Protein AF-A0A8T4MZ93-F1 (afdb_monomer_lite)

pLDDT: mean 72.64, std 23.35, range [24.84, 98.62]

Foldseek 3Di:
DDFDCLPVDDGDPDDDDDPDDQVQVVCCVVVVWHKDKDWDADPVGDIDIDIGTDPPDPQQVVLVLLVVCVVVVDDLVVSCVVPVDDSVSSVCSVVVDDDDDDDPDDDDPVVQPDWDDDPPADDRWTWGQDPVRATAIADHDDDAEDALPDDCPDLLLVLLQVVLCVLVPNDQAREAADQQAKEFYAHPVLVVVLRVLCVVFPHHDDFWDTQQDMDTSNVLQCLLQVLLPADSVRHYDYDNVNYDPDDDRYDGIDGVVCCVRSVRHGPQDPSNRSLRNNQSSLLVSCVVVVVADPDPVCSPPRCPSSVVSNVSCVVVVNDDDD

Structure (mmCIF, N/CA/C/O backbone):
data_AF-A0A8T4MZ93-F1
#
_entry.id   AF-A0A8T4MZ93-F1
#
loop_
_atom_site.group_PDB
_atom_site.id
_atom_site.type_symbol
_atom_site.label_atom_id
_atom_site.label_alt_id
_atom_site.label_comp_id
_atom_site.label_asym_id
_atom_site.label_entity_id
_atom_site.label_seq_id
_atom_site.pdbx_PDB_ins_code
_atom_site.Cartn_x
_atom_site.Cartn_y
_atom_site.Cartn_z
_atom_site.occupancy
_atom_site.B_iso_or_equiv
_atom_site.auth_seq_id
_atom_site.auth_comp_id
_atom_site.auth_asym_id
_atom_site.auth_atom_id
_atom_site.pdbx_PDB_model_num
ATOM 1 N N . MET A 1 1 ? 36.196 13.738 -2.878 1.00 24.84 1 MET A N 1
ATOM 2 C CA . MET A 1 1 ? 35.003 13.965 -2.027 1.00 24.84 1 MET A CA 1
ATOM 3 C C . MET A 1 1 ? 34.179 15.076 -2.660 1.00 24.84 1 MET A C 1
ATOM 5 O O . MET A 1 1 ? 34.638 16.209 -2.666 1.00 24.84 1 MET A O 1
ATOM 9 N N . GLY A 1 2 ? 33.033 14.756 -3.262 1.00 27.19 2 GLY A N 1
ATOM 10 C CA . GLY A 1 2 ? 32.168 15.748 -3.910 1.00 27.19 2 GLY A CA 1
ATOM 11 C C . GLY A 1 2 ? 31.111 16.277 -2.944 1.00 27.19 2 GLY A C 1
ATOM 12 O O . GLY A 1 2 ? 30.392 15.493 -2.327 1.00 27.19 2 GLY A O 1
ATOM 13 N N . TYR A 1 3 ? 31.027 17.596 -2.796 1.00 32.56 3 TYR A N 1
ATOM 14 C CA . TYR A 1 3 ? 29.905 18.261 -2.138 1.00 32.56 3 TYR A CA 1
ATOM 15 C C . TYR A 1 3 ? 28.829 18.542 -3.179 1.00 32.56 3 TYR A C 1
ATOM 17 O O . TYR A 1 3 ? 29.138 18.962 -4.293 1.00 32.56 3 TYR A O 1
ATOM 25 N N . ASN A 1 4 ? 27.566 18.349 -2.808 1.00 33.34 4 ASN A N 1
ATOM 26 C CA . ASN A 1 4 ? 26.476 18.851 -3.621 1.00 33.34 4 ASN A CA 1
ATOM 27 C C . ASN A 1 4 ? 26.379 20.377 -3.430 1.00 33.34 4 ASN A C 1
ATOM 29 O O . ASN A 1 4 ? 26.225 20.839 -2.302 1.00 33.34 4 ASN A O 1
ATOM 33 N N . LEU A 1 5 ? 26.490 21.148 -4.514 1.00 37.69 5 LEU A N 1
ATOM 34 C CA . LEU A 1 5 ? 26.285 22.605 -4.532 1.00 37.69 5 LEU A CA 1
ATOM 35 C C . LEU A 1 5 ? 24.959 22.991 -5.209 1.00 37.69 5 LEU A C 1
ATOM 37 O O . LEU A 1 5 ? 24.764 24.149 -5.569 1.00 37.69 5 LEU A O 1
ATOM 41 N N . THR A 1 6 ? 24.013 22.059 -5.363 1.00 37.09 6 THR A N 1
ATOM 42 C CA . THR A 1 6 ? 22.716 22.346 -6.003 1.00 37.09 6 THR A CA 1
ATOM 43 C C . THR A 1 6 ? 21.728 23.121 -5.124 1.00 37.09 6 THR A C 1
ATOM 45 O O . THR A 1 6 ? 20.603 23.352 -5.555 1.00 37.09 6 THR A O 1
ATOM 48 N N . ASP A 1 7 ? 22.108 23.548 -3.915 1.00 36.56 7 ASP A N 1
ATOM 49 C CA . ASP A 1 7 ? 21.329 24.513 -3.118 1.00 36.56 7 ASP A CA 1
ATOM 50 C C . ASP A 1 7 ? 22.080 25.820 -2.803 1.00 36.56 7 ASP A C 1
ATOM 52 O O . ASP A 1 7 ? 21.533 26.719 -2.161 1.00 36.56 7 ASP A O 1
ATOM 56 N N . GLY A 1 8 ? 23.321 25.947 -3.278 1.00 40.47 8 GLY A N 1
ATOM 57 C CA . GLY A 1 8 ? 24.141 27.143 -3.144 1.00 40.47 8 GLY A CA 1
ATOM 58 C C . GLY A 1 8 ? 24.495 27.590 -1.721 1.00 40.47 8 GLY A C 1
ATOM 59 O O . GLY A 1 8 ? 25.226 28.568 -1.627 1.00 40.47 8 GLY A O 1
ATOM 60 N N . LEU A 1 9 ? 24.042 26.958 -0.622 1.00 39.69 9 LEU A N 1
ATOM 61 C CA . LEU A 1 9 ? 24.346 27.457 0.737 1.00 39.69 9 LEU A CA 1
ATOM 62 C C . LEU A 1 9 ? 24.349 26.444 1.897 1.00 39.69 9 LEU A C 1
ATOM 64 O O . LEU A 1 9 ? 24.542 26.875 3.040 1.00 39.69 9 LEU A O 1
ATOM 68 N N . LYS A 1 10 ? 24.191 25.130 1.690 1.00 35.66 10 LYS A N 1
ATOM 69 C CA . LYS A 1 10 ? 24.449 24.164 2.775 1.00 35.66 10 LYS A CA 1
ATOM 70 C C . LYS A 1 10 ? 25.264 22.962 2.313 1.00 35.66 10 LYS A C 1
ATOM 72 O O . LYS A 1 10 ? 24.812 22.124 1.545 1.00 35.66 10 LYS A O 1
ATOM 77 N N . SER A 1 11 ? 26.453 22.822 2.895 1.00 35.47 11 SER A N 1
ATOM 78 C CA . SER A 1 11 ? 27.272 21.617 2.798 1.00 35.47 11 SER A CA 1
ATOM 79 C C . SER A 1 11 ? 26.696 20.510 3.684 1.00 35.47 11 SER A C 1
ATOM 81 O O . SER A 1 11 ? 27.038 20.379 4.856 1.00 35.47 11 SER A O 1
ATOM 83 N N . ASN A 1 12 ? 25.827 19.678 3.117 1.00 32.88 12 ASN A N 1
ATOM 84 C CA . ASN A 1 12 ? 25.517 18.372 3.693 1.00 32.88 12 ASN A CA 1
ATOM 85 C C . ASN A 1 12 ? 26.212 17.279 2.879 1.00 32.88 12 ASN A C 1
ATOM 87 O O . ASN A 1 12 ? 26.195 17.303 1.647 1.00 32.88 12 ASN A O 1
ATOM 91 N N . LEU A 1 13 ? 26.806 16.303 3.571 1.00 31.03 13 LEU A N 1
ATOM 92 C CA . LEU A 1 13 ? 27.323 15.096 2.933 1.00 31.03 13 LEU A CA 1
ATOM 93 C C . LEU A 1 13 ? 26.137 14.323 2.341 1.00 31.03 13 LEU A C 1
ATOM 95 O O . LEU A 1 13 ? 25.328 13.754 3.070 1.00 31.03 13 LEU A O 1
ATOM 99 N N . CYS A 1 14 ? 26.024 14.318 1.017 1.00 35.66 14 CYS A N 1
ATOM 100 C CA . CYS A 1 14 ? 24.990 13.583 0.303 1.00 35.66 14 CYS A CA 1
ATOM 101 C C . CYS A 1 14 ? 25.616 12.299 -0.252 1.00 35.66 14 CYS A C 1
ATOM 103 O O . CYS A 1 14 ? 25.975 12.222 -1.422 1.00 35.66 14 CYS A O 1
ATOM 105 N N . THR A 1 15 ? 25.836 11.306 0.611 1.00 27.34 15 THR A N 1
ATOM 106 C CA . THR A 1 15 ? 26.240 9.964 0.175 1.00 27.34 15 THR A CA 1
ATOM 107 C C . THR A 1 15 ? 24.990 9.121 -0.008 1.00 27.34 15 THR A C 1
ATOM 109 O O . THR A 1 15 ? 24.337 8.722 0.953 1.00 27.34 15 THR A O 1
ATOM 112 N N . TYR A 1 16 ? 24.661 8.855 -1.265 1.00 35.16 16 TYR A N 1
ATOM 113 C CA . TYR A 1 16 ? 23.643 7.895 -1.646 1.00 35.16 16 TYR A CA 1
ATOM 114 C C . TYR A 1 16 ? 24.262 6.925 -2.654 1.00 35.16 16 TYR A C 1
ATOM 116 O O . TYR A 1 16 ? 24.441 7.261 -3.821 1.00 35.16 16 TYR A O 1
ATOM 124 N N . GLU A 1 17 ? 24.617 5.724 -2.199 1.00 26.88 17 GLU A N 1
ATOM 125 C CA . GLU A 1 17 ? 25.043 4.635 -3.080 1.00 26.88 17 GLU A CA 1
ATOM 126 C C . GLU A 1 17 ? 23.805 4.011 -3.737 1.00 26.88 17 GLU A C 1
ATOM 128 O O . GLU A 1 17 ? 23.020 3.316 -3.089 1.00 26.88 17 GLU A O 1
ATOM 133 N N . PHE A 1 18 ? 23.620 4.257 -5.035 1.00 35.00 18 PHE A N 1
ATOM 134 C CA . PHE A 1 18 ? 22.552 3.639 -5.817 1.00 35.00 18 PHE A CA 1
ATOM 135 C C . PHE A 1 18 ? 23.086 3.083 -7.140 1.00 35.00 18 PHE A C 1
ATOM 137 O O . PHE A 1 18 ? 23.614 3.808 -7.979 1.00 35.00 18 PHE A O 1
ATOM 144 N N . LYS A 1 19 ? 22.898 1.773 -7.346 1.00 29.02 19 LYS A N 1
ATOM 145 C CA . LYS A 1 19 ? 23.192 1.066 -8.601 1.00 29.02 19 LYS A CA 1
ATOM 146 C C . LYS A 1 19 ? 21.964 1.089 -9.536 1.00 29.02 19 LYS A C 1
ATOM 148 O O . LYS A 1 19 ? 21.039 0.302 -9.357 1.00 29.02 19 LYS A O 1
ATOM 153 N N . ASN A 1 20 ? 22.035 1.964 -10.548 1.00 28.78 20 ASN A N 1
ATOM 154 C CA . ASN A 1 20 ? 21.380 1.953 -11.879 1.00 28.78 20 ASN A CA 1
ATOM 155 C C . ASN A 1 20 ? 20.001 2.646 -12.140 1.00 28.78 20 ASN A C 1
ATOM 157 O O . ASN A 1 20 ? 18.921 2.099 -11.935 1.00 28.78 20 ASN A O 1
ATOM 161 N N . PHE A 1 21 ? 20.088 3.854 -12.728 1.00 34.50 21 PHE A N 1
ATOM 162 C CA . PHE A 1 21 ? 19.544 4.375 -14.013 1.00 34.50 21 PHE A CA 1
ATOM 163 C C . PHE A 1 21 ? 18.051 4.353 -14.452 1.00 34.50 21 PHE A C 1
ATOM 165 O O . PHE A 1 21 ? 17.753 4.987 -15.461 1.00 34.50 21 PHE A O 1
ATOM 172 N N . LYS A 1 22 ? 17.066 3.764 -13.751 1.00 37.56 22 LYS A N 1
ATOM 173 C CA . LYS A 1 22 ? 15.631 3.849 -14.184 1.00 37.56 22 LYS A CA 1
ATOM 174 C C . LYS A 1 22 ? 14.780 4.951 -13.537 1.00 37.56 22 LYS A C 1
ATOM 176 O O . LYS A 1 22 ? 13.636 5.170 -13.925 1.00 37.56 22 LYS A O 1
ATOM 181 N N . MET A 1 23 ? 15.336 5.667 -12.567 1.00 40.53 23 MET A N 1
ATOM 182 C CA . MET A 1 23 ? 14.643 6.742 -11.847 1.00 40.53 23 MET A CA 1
ATOM 183 C C . MET A 1 23 ? 14.430 7.993 -12.724 1.00 40.53 23 MET A C 1
ATOM 185 O O . MET A 1 23 ? 13.464 8.721 -12.549 1.00 40.53 23 MET A O 1
ATOM 189 N N . LEU A 1 24 ? 15.309 8.203 -13.701 1.00 42.38 24 LEU A N 1
ATOM 190 C CA . LEU A 1 24 ? 15.451 9.410 -14.521 1.00 42.38 24 LEU A CA 1
ATOM 191 C C . LEU A 1 24 ? 14.175 9.770 -15.289 1.00 42.38 24 LEU A C 1
ATOM 193 O O . LEU A 1 24 ? 13.600 10.838 -15.101 1.00 42.38 24 LEU A O 1
ATOM 197 N N . PHE A 1 25 ? 13.676 8.829 -16.089 1.00 41.44 25 PHE A N 1
ATOM 198 C CA . PHE A 1 25 ? 12.437 8.992 -16.849 1.00 41.44 25 PHE A CA 1
ATOM 199 C C . PHE A 1 25 ? 11.228 9.268 -15.943 1.00 41.44 25 PHE A C 1
ATOM 201 O O . PHE A 1 25 ? 10.431 10.164 -16.203 1.00 41.44 25 PHE A O 1
ATOM 208 N N . LEU A 1 26 ? 11.147 8.530 -14.836 1.00 40.91 26 LEU A N 1
ATOM 209 C CA . LEU A 1 26 ? 10.134 8.670 -13.795 1.00 40.91 26 LEU A CA 1
ATOM 210 C C . LEU A 1 26 ? 10.135 10.065 -13.174 1.00 40.91 26 LEU A C 1
ATOM 212 O O . LEU A 1 26 ? 9.074 10.647 -12.966 1.00 40.91 26 LEU A O 1
ATOM 216 N N . ILE A 1 27 ? 11.318 10.606 -12.883 1.00 47.19 27 ILE A N 1
ATOM 217 C CA . ILE A 1 27 ? 11.441 11.931 -12.293 1.00 47.19 27 ILE A CA 1
ATOM 218 C C . ILE A 1 27 ? 11.025 12.993 -13.306 1.00 47.19 27 ILE A C 1
ATOM 220 O O . ILE A 1 27 ? 10.168 13.801 -12.979 1.00 47.19 27 ILE A O 1
ATOM 224 N N . LYS A 1 28 ? 11.504 12.938 -14.553 1.00 43.56 28 LYS A N 1
ATOM 225 C CA . LYS A 1 28 ? 11.053 13.879 -15.589 1.00 43.56 28 LYS A CA 1
ATOM 226 C C . LYS A 1 28 ? 9.542 13.825 -15.815 1.00 43.56 28 LYS A C 1
ATOM 228 O O . LYS A 1 28 ? 8.933 14.872 -15.932 1.00 43.56 28 LYS A O 1
ATOM 233 N N . GLN A 1 29 ? 8.907 12.656 -15.802 1.00 46.81 29 GLN A N 1
ATOM 234 C CA . GLN A 1 29 ? 7.447 12.564 -15.959 1.00 46.81 29 GLN A CA 1
ATOM 235 C C . GLN A 1 29 ? 6.661 13.037 -14.722 1.00 46.81 29 GLN A C 1
ATOM 237 O O . GLN A 1 29 ? 5.577 13.596 -14.856 1.00 46.81 29 GLN A O 1
ATOM 242 N N . THR A 1 30 ? 7.186 12.827 -13.509 1.00 42.44 30 THR A N 1
ATOM 243 C CA . THR A 1 30 ? 6.476 13.185 -12.263 1.00 42.44 30 THR A CA 1
ATOM 244 C C . THR A 1 30 ? 6.732 14.611 -11.789 1.00 42.44 30 THR A C 1
ATOM 246 O O . THR A 1 30 ? 5.853 15.206 -11.171 1.00 42.44 30 THR A O 1
ATOM 249 N N . THR A 1 31 ? 7.908 15.173 -12.064 1.00 47.62 31 THR A N 1
ATOM 250 C CA . THR A 1 31 ? 8.279 16.538 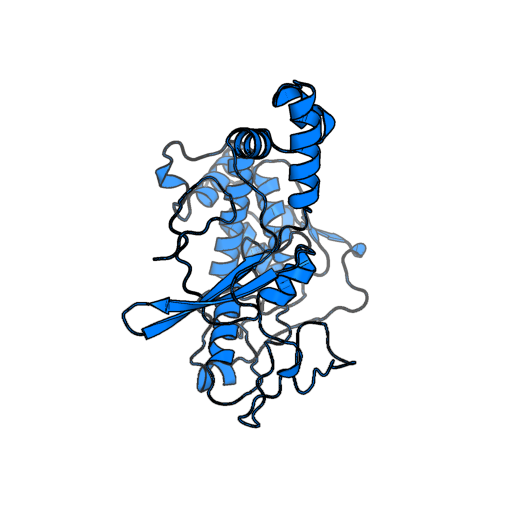-11.663 1.00 47.62 31 THR A CA 1
ATOM 251 C C . THR A 1 31 ? 8.266 17.518 -12.833 1.00 47.62 31 THR A C 1
ATOM 253 O O . THR A 1 31 ? 8.312 18.726 -12.607 1.00 47.62 31 THR A O 1
ATOM 256 N N . ASN A 1 32 ? 8.204 17.017 -14.071 1.00 49.28 32 ASN A N 1
ATOM 257 C CA . ASN A 1 32 ? 8.398 17.779 -15.306 1.00 49.28 32 ASN A CA 1
ATOM 258 C C . ASN A 1 32 ? 9.759 18.496 -15.391 1.00 49.28 32 ASN A C 1
ATOM 260 O O . ASN A 1 32 ? 9.919 19.393 -16.211 1.00 49.28 32 ASN A O 1
ATOM 264 N N . GLN A 1 33 ? 10.729 18.133 -14.539 1.00 47.53 33 GLN A N 1
ATOM 265 C CA . GLN A 1 33 ? 12.068 18.729 -14.495 1.00 47.53 33 GLN A CA 1
ATOM 266 C C . GLN A 1 33 ? 13.025 17.955 -15.404 1.00 47.53 33 GLN A C 1
ATOM 268 O O . GLN A 1 33 ? 13.067 16.723 -15.378 1.00 47.53 33 GLN A O 1
ATOM 273 N N . GLU A 1 34 ? 13.825 18.674 -16.190 1.00 50.12 34 GLU A N 1
ATOM 274 C CA . GLU A 1 34 ? 14.967 18.072 -16.881 1.00 50.12 34 GLU A CA 1
ATOM 275 C C . GLU A 1 34 ? 16.036 17.662 -15.850 1.00 50.12 34 GLU A C 1
ATOM 277 O O . GLU A 1 34 ? 16.031 18.117 -14.708 1.00 50.12 34 GLU A O 1
ATOM 282 N N . PHE A 1 35 ? 16.956 16.774 -16.208 1.00 52.56 35 PHE A N 1
ATOM 283 C CA . PHE A 1 35 ? 18.038 16.334 -15.320 1.00 52.56 35 PHE A CA 1
ATOM 284 C C . PHE A 1 35 ? 19.290 16.018 -16.138 1.00 52.56 35 PHE A C 1
ATOM 286 O O . PHE A 1 35 ? 19.198 15.709 -17.324 1.00 52.56 35 PHE A O 1
ATOM 293 N N . ASN A 1 36 ? 20.446 16.024 -15.481 1.00 46.47 36 ASN A N 1
ATOM 294 C CA . ASN A 1 36 ? 21.716 15.566 -16.036 1.00 46.47 36 ASN A CA 1
ATOM 295 C C . ASN A 1 36 ? 22.309 14.437 -15.189 1.00 46.47 36 ASN A C 1
ATOM 297 O O . ASN A 1 36 ? 22.046 14.340 -13.989 1.00 46.47 36 ASN A O 1
ATOM 301 N N . ILE A 1 37 ? 23.127 13.593 -15.816 1.00 46.12 37 ILE A N 1
ATOM 302 C CA . ILE A 1 37 ? 23.829 12.483 -15.163 1.00 46.12 37 ILE A CA 1
ATOM 303 C C . ILE A 1 37 ? 25.321 12.663 -15.403 1.00 46.12 37 ILE A C 1
ATOM 305 O O . ILE A 1 37 ? 25.727 12.842 -16.549 1.00 46.12 37 ILE A O 1
ATOM 309 N N . THR A 1 38 ? 26.127 12.584 -14.351 1.00 42.41 38 THR A N 1
ATOM 310 C CA . THR A 1 38 ? 27.592 12.644 -14.435 1.00 42.41 38 THR A CA 1
ATOM 311 C C . THR A 1 38 ? 28.207 11.345 -13.922 1.00 42.41 38 THR A C 1
ATOM 313 O O . THR A 1 38 ? 27.568 10.610 -13.171 1.00 42.41 38 THR A O 1
ATOM 316 N N . PHE A 1 39 ? 29.431 11.036 -14.349 1.00 41.69 39 PHE A N 1
ATOM 317 C CA . PHE A 1 39 ? 30.229 9.918 -13.847 1.00 41.69 39 PHE A CA 1
ATOM 318 C C . PHE A 1 39 ? 31.545 10.465 -13.305 1.00 41.69 39 PHE A C 1
ATOM 320 O O . PHE A 1 39 ? 32.244 11.181 -14.018 1.00 41.69 39 PHE A O 1
ATOM 327 N N . ASP A 1 40 ? 31.869 10.106 -12.072 1.00 40.72 40 ASP A N 1
ATOM 328 C CA . ASP A 1 40 ? 33.083 10.496 -11.363 1.00 40.72 40 ASP A CA 1
ATOM 329 C C . ASP A 1 40 ? 33.833 9.249 -10.896 1.00 40.72 40 ASP A C 1
ATOM 331 O O . ASP A 1 40 ? 33.256 8.169 -10.784 1.00 40.72 40 ASP A O 1
ATOM 335 N N . SER A 1 41 ? 35.121 9.385 -10.586 1.00 41.06 41 SER A N 1
ATOM 336 C CA . SER A 1 41 ? 35.913 8.311 -9.982 1.00 41.06 41 SER A CA 1
ATOM 337 C C . SER A 1 41 ? 36.735 8.815 -8.805 1.00 41.06 41 SER A C 1
ATOM 339 O O . SER A 1 41 ? 37.168 9.967 -8.799 1.00 41.06 41 SER A O 1
ATOM 341 N N . ASP A 1 42 ? 36.959 7.973 -7.800 1.00 42.81 42 ASP A N 1
ATOM 342 C CA . ASP A 1 42 ? 37.832 8.321 -6.677 1.00 42.81 42 ASP A CA 1
ATOM 343 C C . ASP A 1 42 ? 39.313 7.984 -6.937 1.00 42.81 42 ASP A C 1
ATOM 345 O O . ASP A 1 42 ? 39.683 7.387 -7.949 1.00 42.81 42 ASP A O 1
ATOM 349 N N . GLU A 1 43 ? 40.177 8.364 -5.991 1.00 38.56 43 GLU A N 1
ATOM 350 C CA . GLU A 1 43 ? 41.632 8.131 -6.025 1.00 38.56 43 GLU A CA 1
ATOM 351 C C . GLU A 1 43 ? 42.015 6.638 -6.048 1.00 38.56 43 GLU A C 1
ATOM 353 O O . GLU A 1 43 ? 43.174 6.288 -6.265 1.00 38.56 43 GLU A O 1
ATOM 358 N N . LYS A 1 44 ? 41.043 5.748 -5.819 1.00 38.06 44 LYS A N 1
ATOM 359 C CA . LYS A 1 44 ? 41.182 4.291 -5.848 1.00 38.06 44 LYS A CA 1
ATOM 360 C C . LYS A 1 44 ? 40.540 3.676 -7.099 1.00 38.06 44 LYS A C 1
ATOM 362 O O . LYS A 1 44 ? 40.399 2.457 -7.158 1.00 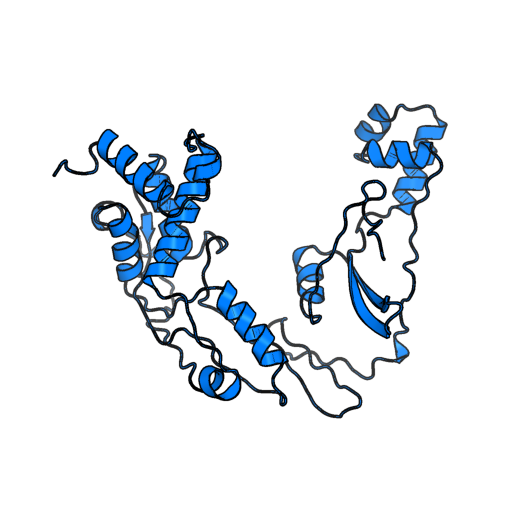38.06 44 LYS A O 1
ATOM 367 N N . TYR A 1 45 ? 40.209 4.501 -8.099 1.00 38.91 45 TYR A N 1
ATOM 368 C CA . TYR A 1 45 ? 39.610 4.134 -9.388 1.00 38.91 45 TYR A CA 1
ATOM 369 C C . TYR A 1 45 ? 38.202 3.526 -9.303 1.00 38.91 45 TYR A C 1
ATOM 371 O O . TYR A 1 45 ? 37.751 2.868 -10.243 1.00 38.91 45 TYR A O 1
ATOM 379 N N . TYR A 1 46 ? 37.466 3.768 -8.215 1.00 33.38 46 TYR A N 1
ATOM 380 C CA . TYR A 1 46 ? 36.054 3.399 -8.155 1.00 33.38 46 TYR A CA 1
ATOM 381 C C . TYR A 1 46 ? 35.201 4.464 -8.831 1.00 33.38 46 TYR A C 1
ATOM 383 O O . TYR A 1 46 ? 35.206 5.620 -8.417 1.00 33.38 46 TYR A O 1
ATOM 391 N N . GLY A 1 47 ? 34.463 4.061 -9.865 1.00 36.62 47 GLY A N 1
ATOM 392 C CA . GLY A 1 47 ? 33.542 4.921 -10.600 1.00 36.62 47 GLY A CA 1
ATOM 393 C C . GLY A 1 47 ? 32.146 4.984 -9.977 1.00 36.62 47 GLY A C 1
ATOM 394 O O . GLY A 1 47 ? 31.591 3.953 -9.595 1.00 36.62 47 GLY A O 1
ATOM 395 N N . TYR A 1 48 ? 31.548 6.170 -9.920 1.00 38.91 48 TYR A N 1
ATOM 396 C CA . TYR A 1 48 ? 30.184 6.398 -9.453 1.00 38.91 48 TYR A CA 1
ATOM 397 C C . TYR A 1 48 ? 29.440 7.372 -10.368 1.00 38.91 48 TYR A C 1
ATOM 399 O O . TYR A 1 48 ? 30.017 8.302 -10.918 1.00 38.91 48 TYR A O 1
ATOM 407 N N . TYR A 1 49 ? 28.134 7.151 -10.525 1.00 44.22 49 TYR A N 1
ATOM 408 C CA . TYR A 1 49 ? 27.249 8.030 -11.290 1.00 44.22 49 TYR A CA 1
ATOM 409 C C . TYR A 1 49 ? 26.455 8.937 -10.347 1.00 44.22 49 TYR A C 1
ATOM 411 O O . TYR A 1 49 ? 25.909 8.458 -9.352 1.00 44.22 49 TYR A O 1
ATOM 419 N N . SER A 1 50 ? 26.339 10.224 -10.675 1.00 42.66 50 SER A N 1
ATOM 420 C CA . SER A 1 50 ? 25.506 11.193 -9.954 1.00 42.66 50 SER A CA 1
ATOM 421 C C . SER A 1 50 ? 24.399 11.739 -10.862 1.00 42.66 50 SER A C 1
ATOM 423 O O . SER A 1 50 ? 24.587 11.859 -12.069 1.00 42.66 50 SER A O 1
ATOM 425 N N . MET A 1 51 ? 23.227 12.042 -10.300 1.00 49.56 51 MET A N 1
ATOM 426 C CA . MET A 1 51 ? 22.069 12.580 -11.023 1.00 49.56 51 MET A CA 1
ATOM 427 C C . MET A 1 51 ? 21.669 13.920 -10.414 1.00 49.56 51 MET A C 1
ATOM 429 O O . MET A 1 51 ? 21.415 13.993 -9.213 1.00 49.56 51 MET A O 1
ATOM 433 N N . ASN A 1 52 ? 21.567 14.953 -11.246 1.00 47.97 52 ASN A N 1
ATOM 434 C CA . ASN A 1 52 ? 21.245 16.315 -10.832 1.00 47.97 52 ASN A CA 1
ATOM 435 C C . ASN A 1 52 ? 19.991 16.801 -11.563 1.00 47.97 52 ASN A C 1
ATOM 437 O O . ASN A 1 52 ? 19.966 16.804 -12.793 1.00 47.97 52 ASN A O 1
ATOM 441 N N . PHE A 1 53 ? 18.964 17.236 -10.831 1.00 50.38 53 PHE A N 1
ATOM 442 C CA . PHE A 1 53 ? 17.795 17.875 -11.442 1.00 50.38 53 PHE A CA 1
ATOM 443 C C . PHE A 1 53 ? 18.160 19.263 -11.946 1.00 50.38 53 PHE A C 1
ATOM 445 O O . PHE A 1 53 ? 18.695 20.088 -11.205 1.00 50.38 53 PHE A O 1
ATOM 452 N N . LEU A 1 54 ? 17.861 19.510 -13.215 1.00 49.91 54 LEU A N 1
ATOM 453 C CA . LEU A 1 54 ? 17.933 20.826 -13.809 1.00 49.91 54 LEU A CA 1
ATOM 454 C C . LEU A 1 54 ? 16.766 21.628 -13.252 1.00 49.91 54 LEU A C 1
ATOM 456 O O . LEU A 1 54 ? 15.594 21.275 -13.395 1.00 49.91 54 LEU A O 1
ATOM 460 N N . SER A 1 55 ? 17.104 22.712 -12.569 1.00 50.19 55 SER A N 1
ATOM 461 C CA . SER A 1 55 ? 16.115 23.660 -12.094 1.00 50.19 55 SER A CA 1
ATOM 462 C C . SER A 1 55 ? 15.307 24.173 -13.291 1.00 50.19 55 SER A C 1
ATOM 464 O O . SER A 1 55 ? 15.868 24.790 -14.188 1.00 50.19 55 SER A O 1
ATOM 466 N N . LEU A 1 56 ? 13.983 23.969 -13.290 1.00 50.09 56 LEU A N 1
ATOM 467 C CA . LEU A 1 56 ? 13.061 24.566 -14.282 1.00 50.09 56 LEU A CA 1
ATOM 468 C C . LEU A 1 56 ? 13.038 26.094 -14.234 1.00 50.09 56 LEU A C 1
ATOM 470 O O . LEU A 1 56 ? 12.442 26.763 -15.072 1.00 50.09 56 LEU A O 1
ATOM 474 N N . THR A 1 57 ? 13.631 26.640 -13.186 1.00 55.94 57 THR A N 1
ATOM 475 C CA . THR A 1 57 ? 13.821 28.060 -13.050 1.00 55.94 57 THR A CA 1
ATOM 476 C C . THR A 1 57 ? 15.003 28.492 -13.902 1.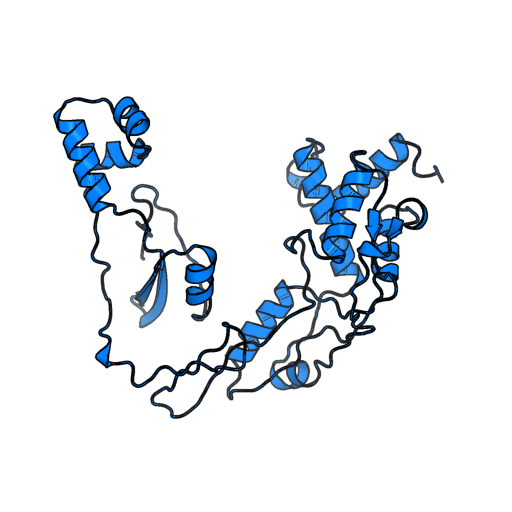00 55.94 57 THR A C 1
ATOM 478 O O . THR A 1 57 ? 16.127 28.068 -13.630 1.00 55.94 57 THR A O 1
ATOM 481 N N . ASP A 1 58 ? 14.752 29.400 -14.842 1.00 67.19 58 ASP A N 1
ATOM 482 C CA . ASP A 1 58 ? 15.792 30.159 -15.530 1.00 67.19 58 ASP A CA 1
ATOM 483 C C . ASP A 1 58 ? 16.530 31.051 -14.520 1.00 67.19 58 ASP A C 1
ATOM 485 O O . ASP A 1 58 ? 16.121 32.167 -14.192 1.00 67.19 58 ASP A O 1
ATOM 489 N N . ASN A 1 59 ? 17.578 30.484 -13.928 1.00 68.69 59 ASN A N 1
ATOM 490 C CA . ASN A 1 59 ? 18.332 31.136 -12.871 1.00 68.69 59 ASN A CA 1
ATOM 491 C C . ASN A 1 59 ? 19.173 32.301 -13.405 1.00 68.69 59 ASN A C 1
ATOM 493 O O . ASN A 1 59 ? 19.460 33.196 -12.616 1.00 68.69 59 ASN A O 1
ATOM 497 N N . LEU A 1 60 ? 19.502 32.325 -14.705 1.00 76.81 60 LEU A N 1
ATOM 498 C CA . LEU A 1 60 ? 20.131 33.488 -15.338 1.00 76.81 60 LEU A CA 1
ATOM 499 C C . LEU A 1 60 ? 19.136 34.635 -15.438 1.00 76.81 60 LEU A C 1
ATOM 501 O O . LEU A 1 60 ? 19.409 35.712 -14.929 1.00 76.81 60 LEU A O 1
ATOM 505 N N . ALA A 1 61 ? 17.933 34.385 -15.962 1.00 79.38 61 ALA A N 1
ATOM 506 C CA . ALA A 1 61 ? 16.900 35.418 -16.010 1.00 79.38 61 ALA A CA 1
ATOM 507 C C . ALA A 1 61 ? 16.507 35.907 -14.604 1.00 79.38 61 ALA A C 1
ATOM 509 O O . ALA A 1 61 ? 16.201 37.084 -14.408 1.00 79.38 61 ALA A O 1
ATOM 510 N N . LYS A 1 62 ? 16.531 35.022 -13.595 1.00 80.81 62 LYS A N 1
ATOM 511 C CA . LYS A 1 62 ? 16.347 35.425 -12.192 1.00 80.81 62 LYS A CA 1
ATOM 512 C C . LYS A 1 62 ? 17.500 36.264 -11.663 1.00 80.81 62 LYS A C 1
ATOM 514 O O . LYS A 1 62 ? 17.229 37.217 -10.941 1.00 80.81 62 LYS A O 1
ATOM 519 N N . GLU A 1 63 ? 18.745 35.910 -11.961 1.00 86.62 63 GLU A N 1
ATOM 520 C CA . GLU A 1 63 ? 19.907 36.721 -11.599 1.00 86.62 63 GLU A CA 1
ATOM 521 C C . GLU A 1 63 ? 19.823 38.104 -12.248 1.00 86.62 63 GLU A C 1
ATOM 523 O O . GLU A 1 63 ? 19.899 39.097 -11.529 1.00 86.62 63 GLU A O 1
ATOM 528 N N . ASP A 1 64 ? 19.565 38.181 -13.554 1.00 89.31 64 ASP A N 1
ATOM 529 C CA . ASP A 1 64 ? 19.401 39.440 -14.286 1.00 89.31 64 ASP A CA 1
ATOM 530 C C . ASP A 1 64 ? 18.307 40.301 -13.656 1.00 89.31 64 ASP A C 1
ATOM 532 O O . ASP A 1 64 ? 18.506 41.489 -13.395 1.00 89.31 64 ASP A O 1
ATOM 536 N N . LYS A 1 65 ? 17.165 39.687 -13.318 1.00 88.38 65 LYS A N 1
ATOM 537 C CA . LYS A 1 65 ? 16.054 40.404 -12.692 1.00 88.38 65 LYS A CA 1
ATOM 538 C C . LYS A 1 65 ? 16.377 40.880 -11.279 1.00 88.38 65 LYS A C 1
ATOM 540 O O . LYS A 1 65 ? 15.941 41.955 -10.874 1.00 88.38 65 LYS A O 1
ATOM 545 N N . VAL A 1 66 ? 17.127 40.090 -10.513 1.00 88.69 66 VAL A N 1
ATOM 546 C CA . VAL A 1 66 ? 17.600 40.482 -9.182 1.00 88.69 66 VAL A CA 1
ATOM 547 C C . VAL A 1 66 ? 18.613 41.620 -9.284 1.00 88.69 66 VAL A C 1
ATOM 549 O O . VAL A 1 66 ? 18.486 42.581 -8.533 1.00 88.69 66 VAL A O 1
ATOM 552 N N . ASN A 1 67 ? 19.559 41.557 -10.221 1.00 90.94 67 ASN A N 1
ATOM 553 C CA . ASN A 1 67 ? 20.541 42.613 -10.466 1.00 90.94 67 ASN A CA 1
ATOM 554 C C . ASN A 1 67 ? 19.870 43.925 -10.905 1.00 90.94 67 ASN A C 1
ATOM 556 O O . ASN A 1 67 ? 20.206 44.982 -10.375 1.00 90.94 67 ASN A O 1
ATOM 560 N N . GLU A 1 68 ? 18.870 43.863 -11.792 1.00 92.50 68 GLU A N 1
ATOM 561 C CA . GLU A 1 68 ? 18.058 45.021 -12.198 1.00 92.50 68 GLU A CA 1
ATOM 562 C C . GLU A 1 68 ? 17.385 45.680 -10.984 1.00 92.50 68 GLU A C 1
ATOM 564 O O . GLU A 1 68 ? 17.497 46.887 -10.782 1.00 92.50 68 GLU A O 1
ATOM 569 N N . LEU A 1 69 ? 16.726 44.891 -10.132 1.00 91.56 69 LEU A N 1
ATOM 570 C CA . LEU A 1 69 ? 15.987 45.421 -8.984 1.00 91.56 69 LEU A CA 1
ATOM 571 C C . LEU A 1 69 ? 16.906 45.888 -7.843 1.00 91.56 69 LEU A C 1
ATOM 573 O O . LEU A 1 69 ? 16.587 46.865 -7.169 1.00 91.56 69 LEU A O 1
ATOM 577 N N . LEU A 1 70 ? 18.058 45.241 -7.640 1.00 88.12 70 LEU A N 1
ATOM 578 C CA . LEU A 1 70 ? 19.080 45.714 -6.701 1.00 88.12 70 LEU A CA 1
ATOM 579 C C . LEU A 1 70 ? 19.710 47.035 -7.166 1.00 88.12 70 LEU A C 1
ATOM 581 O O . LEU A 1 70 ? 20.041 47.863 -6.325 1.00 88.12 70 LEU A O 1
ATOM 585 N N . SER A 1 71 ? 19.841 47.261 -8.480 1.00 88.00 71 SER A N 1
ATOM 586 C CA . SER A 1 71 ? 20.422 48.497 -9.034 1.00 88.00 71 SER A CA 1
ATOM 587 C C . SER A 1 71 ? 19.583 49.757 -8.785 1.00 88.00 71 SER A C 1
ATOM 589 O O . SER A 1 71 ? 20.101 50.866 -8.896 1.00 88.00 71 SER A O 1
ATOM 591 N N . ILE A 1 72 ? 18.308 49.590 -8.418 1.00 91.00 72 ILE A N 1
ATOM 592 C CA . ILE A 1 72 ? 17.395 50.671 -8.017 1.00 91.00 72 ILE A CA 1
ATOM 593 C C . ILE A 1 72 ? 17.149 50.698 -6.496 1.00 91.00 72 ILE A C 1
ATOM 595 O O . ILE A 1 72 ? 16.120 51.198 -6.046 1.00 91.00 72 ILE A O 1
ATOM 599 N N . ASP A 1 73 ? 18.085 50.145 -5.712 1.00 87.81 73 ASP A N 1
ATOM 600 C CA . ASP A 1 73 ? 18.125 50.145 -4.238 1.00 87.81 73 ASP A CA 1
ATOM 601 C C . ASP A 1 73 ? 16.916 49.500 -3.531 1.00 87.81 73 ASP A C 1
ATOM 603 O O . ASP A 1 73 ? 16.656 49.750 -2.349 1.00 87.81 73 ASP A O 1
ATOM 607 N N . LEU A 1 74 ? 16.180 48.611 -4.209 1.00 90.69 74 LEU A N 1
ATOM 608 C CA . LEU A 1 74 ? 15.121 47.840 -3.555 1.00 90.69 74 LEU A CA 1
ATOM 609 C C . LEU A 1 74 ? 15.709 46.900 -2.496 1.00 90.69 74 LEU A C 1
ATOM 611 O O . LEU A 1 74 ? 16.672 46.164 -2.730 1.00 90.69 74 LEU A O 1
ATOM 615 N N . SER A 1 75 ? 15.069 46.846 -1.327 1.00 89.25 75 SER A N 1
ATOM 616 C CA . SER A 1 75 ? 15.471 45.911 -0.281 1.00 89.25 75 SER A CA 1
ATOM 617 C C . SER A 1 75 ? 15.168 44.466 -0.689 1.00 89.25 75 SER A C 1
ATOM 619 O O . SER A 1 75 ? 14.201 44.173 -1.397 1.00 89.25 75 SER A O 1
ATOM 621 N N . GLN A 1 76 ? 15.924 43.505 -0.145 1.00 86.56 76 GLN A N 1
ATOM 622 C CA . GLN A 1 76 ? 15.693 42.070 -0.393 1.00 86.56 76 GLN A CA 1
ATOM 623 C C . GLN A 1 76 ? 14.237 41.644 -0.122 1.00 86.56 76 GLN A C 1
ATOM 625 O O . GLN A 1 76 ? 13.725 40.711 -0.744 1.00 86.56 76 GLN A O 1
ATOM 630 N N . ARG A 1 77 ? 13.564 42.305 0.833 1.00 85.75 77 ARG A N 1
ATOM 631 C CA . ARG A 1 77 ? 12.166 42.030 1.185 1.00 85.75 77 ARG A CA 1
ATOM 632 C C . ARG A 1 77 ? 11.204 42.495 0.093 1.00 85.75 77 ARG A C 1
ATOM 634 O O . ARG A 1 77 ? 10.260 41.766 -0.199 1.00 85.75 77 ARG A O 1
ATOM 641 N N . GLU A 1 78 ? 11.447 43.655 -0.506 1.00 88.25 78 GLU A N 1
ATOM 642 C CA . GLU A 1 78 ? 10.623 44.200 -1.590 1.00 88.25 78 GLU A CA 1
ATOM 643 C C . GLU A 1 78 ? 10.810 43.399 -2.878 1.00 88.25 78 GLU A C 1
ATOM 645 O O . GLU A 1 78 ? 9.821 42.992 -3.483 1.00 88.25 78 GLU A O 1
ATOM 650 N N . ILE A 1 79 ? 12.053 43.053 -3.227 1.00 87.69 79 ILE A N 1
ATOM 651 C CA . ILE A 1 79 ? 12.363 42.209 -4.392 1.00 87.69 79 ILE A CA 1
ATOM 652 C C . ILE A 1 79 ? 11.676 40.844 -4.267 1.00 87.69 79 ILE A C 1
ATOM 654 O O . ILE A 1 79 ? 11.009 40.394 -5.200 1.00 87.69 79 ILE A O 1
ATOM 658 N N . CYS A 1 80 ? 11.774 40.197 -3.100 1.00 85.50 80 CYS A N 1
ATOM 659 C CA . CYS A 1 80 ? 11.085 38.932 -2.832 1.00 85.50 80 CYS A CA 1
ATOM 660 C C . CYS A 1 80 ? 9.561 39.074 -2.930 1.00 85.50 80 CYS A C 1
ATOM 662 O O . CYS A 1 80 ? 8.901 38.175 -3.446 1.00 85.50 80 CYS A O 1
ATOM 664 N N . GLY A 1 81 ? 8.999 40.182 -2.437 1.00 83.81 81 GLY A N 1
ATOM 665 C CA . GLY A 1 81 ? 7.562 40.444 -2.500 1.00 83.81 81 GLY A CA 1
ATOM 666 C C . GLY A 1 81 ? 7.050 40.644 -3.928 1.00 83.81 81 GLY A C 1
ATOM 667 O O . GLY A 1 81 ? 5.976 40.152 -4.255 1.00 83.81 81 GLY A O 1
ATOM 668 N N . GLN A 1 82 ? 7.825 41.319 -4.781 1.00 85.38 82 GLN A N 1
ATOM 669 C CA . GLN A 1 82 ? 7.442 41.615 -6.166 1.00 85.38 82 GLN A CA 1
ATOM 670 C C . GLN A 1 82 ? 7.660 40.438 -7.124 1.00 85.38 82 GLN A C 1
ATOM 672 O O . GLN A 1 82 ? 6.871 40.232 -8.040 1.00 85.38 82 GLN A O 1
ATOM 677 N N . THR A 1 83 ? 8.735 39.671 -6.932 1.00 81.38 83 THR A N 1
ATOM 678 C CA . THR A 1 83 ? 9.165 38.638 -7.894 1.00 81.38 83 THR A CA 1
ATOM 679 C C . THR A 1 83 ? 8.901 37.210 -7.424 1.00 81.38 83 THR A C 1
ATOM 681 O O . THR A 1 83 ? 8.989 36.272 -8.213 1.00 81.38 83 THR A O 1
ATOM 684 N N . GLY A 1 84 ? 8.645 37.013 -6.126 1.00 76.69 84 GLY A N 1
ATOM 685 C CA . GLY A 1 84 ? 8.598 35.690 -5.503 1.00 76.69 84 GLY A CA 1
ATOM 686 C C . GLY A 1 84 ? 9.964 34.992 -5.395 1.00 76.69 84 GLY A C 1
ATOM 687 O O . GLY A 1 84 ? 10.028 33.847 -4.946 1.00 76.69 84 GLY A O 1
ATOM 688 N N . ILE A 1 85 ? 11.067 35.643 -5.789 1.00 81.19 85 ILE A N 1
ATOM 689 C CA . ILE A 1 85 ? 12.426 35.097 -5.668 1.00 81.19 85 ILE A CA 1
ATOM 690 C C . ILE A 1 85 ? 12.841 35.102 -4.193 1.00 81.19 85 ILE A C 1
ATOM 692 O O . ILE A 1 85 ? 12.635 36.077 -3.473 1.00 81.19 85 ILE A O 1
ATOM 696 N N . SER A 1 86 ? 13.430 34.003 -3.714 1.00 78.88 86 SER A N 1
ATOM 697 C CA . SER A 1 86 ? 13.760 33.870 -2.294 1.00 78.88 86 SER A CA 1
ATOM 698 C C . SER A 1 86 ? 14.812 34.897 -1.854 1.00 78.88 86 SER A C 1
ATOM 700 O O . SER A 1 86 ? 15.803 35.141 -2.544 1.00 78.88 86 SER A O 1
ATOM 702 N N . ARG A 1 87 ? 14.648 35.449 -0.644 1.00 78.00 87 ARG A N 1
ATOM 703 C CA . ARG A 1 87 ? 15.623 36.378 -0.032 1.00 78.00 87 ARG A CA 1
ATOM 704 C C . ARG A 1 87 ? 17.034 35.791 0.058 1.00 78.00 87 ARG A C 1
ATOM 706 O O . ARG A 1 87 ? 18.010 36.525 -0.011 1.00 78.00 87 ARG A O 1
ATOM 713 N N . THR A 1 88 ? 17.136 34.469 0.176 1.00 71.00 88 THR A N 1
ATOM 714 C CA . THR A 1 88 ? 18.407 33.740 0.186 1.00 71.00 88 THR A CA 1
ATOM 715 C C . THR A 1 88 ? 19.135 33.839 -1.155 1.00 71.00 88 THR A C 1
ATOM 717 O O . THR A 1 88 ? 20.326 34.132 -1.163 1.00 71.00 88 THR A O 1
ATOM 720 N N . PHE A 1 89 ? 18.426 33.643 -2.272 1.00 75.12 89 PHE A N 1
ATOM 721 C CA . PHE A 1 89 ? 18.991 33.785 -3.616 1.00 75.12 89 PHE A CA 1
ATOM 722 C C . PHE A 1 89 ? 19.402 35.239 -3.883 1.00 75.12 89 PHE A C 1
ATOM 724 O O . PHE A 1 89 ? 20.530 35.490 -4.290 1.00 75.12 89 PHE A O 1
ATOM 731 N N . ILE A 1 90 ? 18.534 36.199 -3.537 1.00 84.94 90 ILE A N 1
ATOM 732 C CA . ILE A 1 90 ? 18.798 37.641 -3.692 1.00 84.94 90 ILE A CA 1
ATOM 733 C C . ILE A 1 90 ? 20.070 38.056 -2.940 1.00 84.94 90 ILE A C 1
ATOM 735 O O . ILE A 1 90 ? 20.942 38.713 -3.500 1.00 84.94 90 ILE A O 1
ATOM 739 N N . ARG A 1 91 ? 20.208 37.624 -1.680 1.00 84.50 91 ARG A N 1
ATOM 740 C CA . ARG A 1 91 ? 21.385 37.913 -0.852 1.00 84.50 91 ARG A CA 1
ATOM 741 C C . ARG A 1 91 ? 22.679 37.348 -1.445 1.00 84.50 91 ARG A C 1
ATOM 743 O O . ARG A 1 91 ? 23.726 37.956 -1.276 1.00 84.50 91 ARG A O 1
ATOM 750 N N . ASN A 1 92 ? 22.627 36.199 -2.115 1.00 68.50 92 ASN A N 1
ATOM 751 C CA . ASN A 1 92 ? 23.816 35.594 -2.717 1.00 68.50 92 ASN A CA 1
ATOM 752 C C . ASN A 1 92 ? 24.294 36.348 -3.955 1.00 68.50 92 ASN A C 1
ATOM 754 O O . ASN A 1 92 ? 25.495 36.563 -4.082 1.00 68.50 92 ASN A O 1
ATOM 758 N N . ILE A 1 93 ? 23.370 36.787 -4.814 1.00 84.88 93 ILE A N 1
ATOM 759 C CA . ILE A 1 93 ? 23.702 37.657 -5.949 1.00 84.88 93 ILE A CA 1
ATOM 760 C C . ILE A 1 93 ? 24.274 38.988 -5.439 1.00 84.88 93 ILE A C 1
ATOM 762 O O . ILE A 1 93 ? 25.340 39.411 -5.873 1.00 84.88 93 ILE A O 1
ATOM 766 N N . GLN A 1 94 ? 23.652 39.582 -4.412 1.00 82.25 94 GLN A N 1
ATOM 767 C CA . GLN A 1 94 ? 24.158 40.797 -3.759 1.00 82.25 94 GLN A CA 1
ATOM 768 C C . GLN A 1 94 ? 25.579 40.629 -3.177 1.00 82.25 94 GLN A C 1
ATOM 770 O O . GLN A 1 94 ? 26.332 41.595 -3.103 1.00 82.25 94 GLN A O 1
ATOM 775 N N . ASN A 1 95 ? 25.956 39.406 -2.792 1.00 82.12 95 ASN A N 1
ATOM 776 C CA . ASN A 1 95 ? 27.286 39.061 -2.285 1.00 82.12 95 ASN A CA 1
ATOM 777 C C . ASN A 1 95 ? 28.276 38.625 -3.390 1.00 82.12 95 ASN A C 1
ATOM 779 O O . ASN A 1 95 ? 29.351 38.121 -3.064 1.00 82.12 95 ASN A O 1
ATOM 783 N N . GLY A 1 96 ? 27.936 38.794 -4.674 1.00 77.38 96 GLY A N 1
ATOM 784 C CA . GLY A 1 96 ? 28.814 38.494 -5.814 1.00 77.38 96 GLY A CA 1
ATOM 785 C C . GLY A 1 96 ? 28.750 37.054 -6.338 1.00 77.38 96 GLY A C 1
ATOM 786 O O . GLY A 1 96 ? 29.661 36.617 -7.036 1.00 77.38 96 GLY A O 1
ATOM 787 N N . GLY A 1 97 ? 27.717 36.287 -5.981 1.00 74.81 97 GLY A N 1
ATOM 788 C CA . GLY A 1 97 ? 27.448 34.983 -6.593 1.00 74.81 97 GLY A CA 1
ATOM 789 C C . GLY A 1 97 ? 26.775 35.114 -7.963 1.00 74.81 97 GLY A C 1
ATOM 790 O O . GLY A 1 97 ? 26.053 36.075 -8.198 1.00 74.81 97 GLY A O 1
ATOM 791 N N . HIS A 1 98 ? 26.959 34.112 -8.828 1.00 71.94 98 HIS A N 1
ATOM 792 C CA . HIS A 1 98 ? 26.376 34.057 -10.175 1.00 71.94 98 HIS A CA 1
ATOM 793 C C . HIS A 1 98 ? 25.631 32.737 -10.414 1.00 71.94 98 HIS A C 1
ATOM 795 O O . HIS A 1 98 ? 26.012 31.687 -9.884 1.00 71.94 98 HIS A O 1
ATOM 801 N N . ALA A 1 99 ? 24.586 32.769 -11.235 1.00 65.12 99 ALA A N 1
ATOM 802 C CA . ALA A 1 99 ? 23.872 31.607 -11.731 1.00 65.12 99 ALA A CA 1
ATOM 803 C C . ALA A 1 99 ? 24.670 30.933 -12.860 1.00 65.12 99 ALA A C 1
ATOM 805 O O . ALA A 1 99 ? 25.114 31.568 -13.812 1.00 65.12 99 ALA A O 1
ATOM 806 N N . GLN A 1 100 ? 24.850 29.612 -12.772 1.00 55.38 100 GLN A N 1
ATOM 807 C CA . GLN A 1 100 ? 25.520 28.819 -13.808 1.00 55.38 100 GLN A CA 1
ATOM 808 C C . GLN A 1 100 ? 24.525 27.955 -14.587 1.00 55.38 100 GLN A C 1
ATOM 810 O O . GLN A 1 100 ? 23.642 27.335 -13.996 1.00 55.38 100 GLN A O 1
ATOM 815 N N . ILE A 1 101 ? 24.715 27.881 -15.910 1.00 49.75 101 ILE A N 1
ATOM 816 C CA . ILE A 1 101 ? 23.892 27.085 -16.846 1.00 49.75 101 ILE A CA 1
ATOM 817 C C . ILE A 1 101 ? 24.623 25.906 -17.490 1.00 49.75 101 ILE A C 1
ATOM 819 O O . ILE A 1 101 ? 23.986 25.021 -18.058 1.00 49.75 101 ILE A O 1
ATOM 823 N N . LEU A 1 102 ? 25.954 25.875 -17.423 1.00 42.03 102 LEU A N 1
ATOM 824 C CA . LEU A 1 102 ? 26.747 24.789 -17.987 1.00 42.03 102 LEU A CA 1
ATOM 825 C C . LEU A 1 102 ? 27.104 23.792 -16.893 1.00 42.03 102 LEU A C 1
ATOM 827 O O . LEU A 1 102 ? 27.863 24.081 -15.971 1.00 42.03 102 LEU A O 1
ATOM 831 N N . HIS A 1 103 ? 26.544 22.596 -17.027 1.00 44.31 103 HIS A N 1
ATOM 832 C CA . HIS A 1 103 ? 26.866 21.459 -16.183 1.00 44.31 103 HIS A CA 1
ATOM 833 C C . HIS A 1 103 ? 28.102 20.766 -16.753 1.00 44.31 103 HIS A C 1
ATOM 835 O O . HIS A 1 103 ? 28.140 20.412 -17.931 1.00 44.31 103 HIS A O 1
ATOM 841 N N . HIS A 1 104 ? 29.126 20.591 -15.927 1.00 33.62 104 HIS A N 1
ATOM 842 C CA . HIS A 1 104 ? 30.351 19.916 -16.335 1.00 33.62 104 HIS A CA 1
ATOM 843 C C . HIS A 1 104 ? 30.061 18.463 -16.793 1.00 33.62 104 HIS A C 1
ATOM 845 O O . HIS A 1 104 ? 29.430 17.701 -16.064 1.00 33.62 104 HIS A O 1
ATOM 851 N N . LEU A 1 105 ? 30.548 18.105 -17.997 1.00 40.75 105 LEU A N 1
ATOM 852 C CA . LEU A 1 105 ? 30.617 16.754 -18.606 1.00 40.75 105 LEU A CA 1
ATOM 853 C C . LEU A 1 105 ? 29.339 16.142 -19.249 1.00 40.75 105 LEU A C 1
ATOM 855 O O . LEU A 1 105 ? 29.027 14.973 -19.029 1.00 40.75 105 LEU A O 1
ATOM 859 N N . ALA A 1 106 ? 28.637 16.880 -20.121 1.00 34.09 106 ALA A N 1
ATOM 860 C CA . ALA A 1 106 ? 27.644 16.316 -21.058 1.00 34.09 106 ALA A CA 1
ATOM 861 C C . ALA A 1 106 ? 28.300 15.529 -22.222 1.00 34.09 106 ALA A C 1
ATOM 863 O O . ALA A 1 106 ? 29.403 15.872 -22.649 1.00 34.09 106 ALA A O 1
ATOM 864 N N . LYS A 1 107 ? 27.616 14.509 -22.771 1.00 37.56 107 LYS A N 1
ATOM 865 C CA . LYS A 1 107 ? 28.047 13.771 -23.979 1.00 37.56 107 LYS A CA 1
ATOM 866 C C . LYS A 1 107 ? 27.126 13.996 -25.186 1.00 37.56 107 LYS A C 1
ATOM 868 O O . LYS A 1 107 ? 25.926 14.213 -25.035 1.00 37.56 107 LYS A O 1
ATOM 873 N N . GLU A 1 108 ? 27.719 13.925 -26.377 1.00 35.50 108 GLU A N 1
ATOM 874 C CA . GLU A 1 108 ? 27.129 14.282 -27.676 1.00 35.50 108 GLU A CA 1
ATOM 875 C C . GLU A 1 108 ? 26.142 13.231 -28.223 1.00 35.50 108 GLU A C 1
ATOM 877 O O . GLU A 1 108 ? 26.347 12.022 -28.112 1.00 35.50 108 GLU A O 1
ATOM 882 N N . LYS A 1 109 ? 25.074 13.700 -28.887 1.00 33.38 109 LYS A N 1
ATOM 883 C CA . LYS A 1 109 ? 23.964 12.884 -29.438 1.00 33.38 109 LYS A CA 1
ATOM 884 C C . LYS A 1 109 ? 24.386 11.826 -30.466 1.00 33.38 109 LYS A C 1
ATOM 886 O O . LYS A 1 109 ? 23.602 10.934 -30.775 1.00 33.38 109 LYS A O 1
ATOM 891 N N . THR A 1 110 ? 25.588 11.940 -31.014 1.00 34.41 110 THR A N 1
ATOM 892 C CA . THR A 1 110 ? 26.124 11.090 -32.082 1.00 34.41 110 THR A CA 1
ATOM 893 C C . THR A 1 110 ? 26.513 9.684 -31.616 1.00 34.41 110 THR A C 1
ATOM 895 O O . THR A 1 110 ? 26.707 8.812 -32.458 1.00 34.41 110 THR A O 1
ATOM 898 N N . GLU A 1 111 ? 26.575 9.430 -30.303 1.00 35.41 111 GLU A N 1
ATOM 899 C CA . GLU A 1 111 ? 26.876 8.103 -29.738 1.00 35.41 111 GLU A CA 1
ATOM 900 C C . GLU A 1 111 ? 25.629 7.187 -29.605 1.00 35.41 111 GLU A C 1
ATOM 902 O O . GLU A 1 111 ? 25.768 5.992 -29.351 1.00 35.41 111 GLU A O 1
ATOM 907 N N . VAL A 1 112 ? 24.403 7.694 -29.818 1.00 40.59 112 VAL A N 1
ATOM 908 C CA . VAL A 1 112 ? 23.151 6.908 -29.757 1.00 40.59 112 VAL A CA 1
ATOM 909 C C . VAL A 1 112 ? 22.767 6.401 -31.149 1.00 40.59 112 VAL A C 1
ATOM 911 O O . VAL A 1 112 ? 22.364 7.180 -32.010 1.00 40.59 112 VAL A O 1
ATOM 914 N N . LYS A 1 113 ? 22.839 5.080 -31.367 1.00 39.44 113 LYS A N 1
ATOM 915 C CA . LYS A 1 113 ? 22.559 4.462 -32.679 1.00 39.44 113 LYS A CA 1
ATOM 916 C C . LYS A 1 113 ? 21.068 4.455 -33.042 1.00 39.44 113 LYS A C 1
ATOM 918 O O . LYS A 1 113 ? 20.722 4.748 -34.186 1.00 39.44 113 LYS A O 1
ATOM 923 N N . LYS A 1 114 ? 20.174 4.123 -32.098 1.00 38.88 114 LYS A N 1
ATOM 924 C CA . LYS A 1 114 ? 18.714 4.103 -32.315 1.00 38.88 114 LYS A CA 1
ATOM 925 C C . LYS A 1 114 ? 17.944 4.044 -30.992 1.00 38.88 114 LYS A C 1
ATOM 927 O O . LYS A 1 114 ? 18.402 3.422 -30.043 1.00 38.88 114 LYS A O 1
ATOM 932 N N . ILE A 1 115 ? 16.757 4.649 -30.951 1.00 41.59 115 ILE A N 1
ATOM 933 C CA . ILE A 1 115 ? 15.783 4.514 -29.856 1.00 41.59 115 ILE A CA 1
ATOM 934 C C . ILE A 1 115 ? 14.487 3.984 -30.471 1.00 41.59 115 ILE A C 1
ATOM 936 O O . ILE A 1 115 ? 13.980 4.569 -31.432 1.00 41.59 115 ILE A O 1
ATOM 940 N N . LEU A 1 116 ? 13.964 2.873 -29.950 1.00 39.25 116 LEU A N 1
ATOM 941 C CA . LEU A 1 116 ? 12.713 2.267 -30.408 1.00 39.25 116 LEU A CA 1
ATOM 942 C C . LEU A 1 116 ? 11.640 2.389 -29.324 1.00 39.25 116 LEU A C 1
ATOM 944 O O . LEU A 1 116 ? 11.854 2.030 -28.169 1.00 39.25 116 LEU A O 1
ATOM 948 N N . TYR A 1 117 ? 10.471 2.885 -29.720 1.00 39.22 117 TYR A N 1
ATOM 949 C CA . TYR A 1 117 ? 9.304 3.015 -28.853 1.00 39.22 117 TYR A CA 1
ATOM 950 C C . TYR A 1 117 ? 8.329 1.875 -29.153 1.00 39.22 117 TYR A C 1
ATOM 952 O O . TYR A 1 117 ? 7.867 1.730 -30.287 1.00 39.22 117 TYR A O 1
ATOM 960 N N . HIS A 1 118 ? 8.014 1.055 -28.150 1.00 38.72 118 HIS A N 1
ATOM 961 C CA . HIS A 1 118 ? 7.089 -0.064 -28.315 1.00 38.72 118 HIS A CA 1
ATOM 962 C C . HIS A 1 118 ? 5.639 0.444 -28.316 1.00 38.72 118 HIS A C 1
ATOM 964 O O . HIS A 1 118 ? 5.106 0.816 -27.276 1.00 38.72 118 HIS A O 1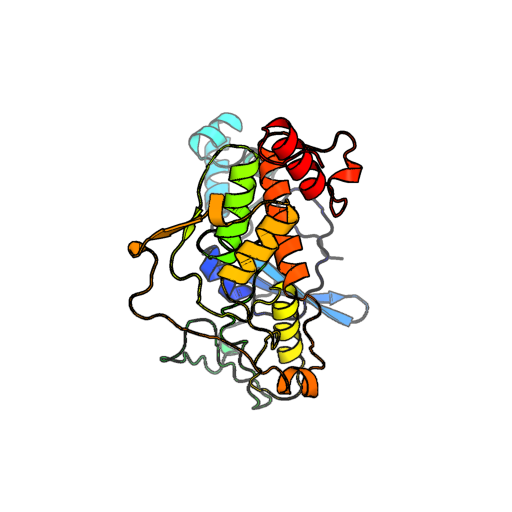
ATOM 970 N N . GLN A 1 119 ? 4.972 0.442 -29.475 1.00 43.00 119 GLN A N 1
ATOM 971 C CA . GLN A 1 119 ? 3.646 1.068 -29.634 1.00 43.00 119 GLN A CA 1
ATOM 972 C C . GLN A 1 119 ? 2.487 0.358 -28.902 1.00 43.00 119 GLN A C 1
ATOM 974 O O . GLN A 1 119 ? 1.385 0.893 -28.860 1.00 43.00 119 GLN A O 1
ATOM 979 N N . GLN A 1 120 ? 2.707 -0.830 -28.324 1.00 40.69 120 GLN A N 1
ATOM 980 C CA . GLN A 1 120 ? 1.648 -1.642 -27.694 1.00 40.69 120 GLN A CA 1
ATOM 981 C C . GLN A 1 120 ? 1.824 -1.897 -26.179 1.00 40.69 120 GLN A C 1
ATOM 983 O O . GLN A 1 120 ? 1.098 -2.712 -25.619 1.00 40.69 120 GLN A O 1
ATOM 988 N N . GLN A 1 121 ? 2.774 -1.246 -25.494 1.00 38.75 121 GLN A N 1
ATOM 989 C CA . GLN A 1 121 ? 2.996 -1.417 -24.041 1.00 38.75 121 GLN A CA 1
ATOM 990 C C . GLN A 1 121 ? 3.149 -0.039 -23.362 1.00 38.75 121 GLN A C 1
ATOM 992 O O . GLN A 1 121 ? 3.684 0.871 -23.995 1.00 38.75 121 GLN A O 1
ATOM 997 N N . PRO A 1 122 ? 2.688 0.157 -22.108 1.00 37.59 122 PRO A N 1
ATOM 998 C CA . PRO A 1 122 ? 2.753 1.457 -21.440 1.00 37.59 122 PRO A CA 1
ATOM 999 C C . PRO A 1 122 ? 4.200 1.893 -21.152 1.00 37.59 122 PRO A C 1
ATOM 1001 O O . PRO A 1 122 ? 5.098 1.064 -21.036 1.00 37.59 122 PRO A O 1
ATOM 1004 N N . GLU A 1 123 ? 4.361 3.210 -20.997 1.00 37.72 123 GLU A N 1
ATOM 1005 C CA . GLU A 1 123 ? 5.536 4.115 -20.987 1.00 37.72 123 GLU A CA 1
ATOM 1006 C C . GLU A 1 123 ? 6.787 3.746 -20.143 1.00 37.72 123 GLU A C 1
ATOM 1008 O O . GLU A 1 123 ? 7.640 4.589 -19.892 1.00 37.72 123 GLU A O 1
ATOM 1013 N N . TRP A 1 124 ? 6.955 2.501 -19.701 1.00 37.00 124 TRP A N 1
ATOM 1014 C CA . TRP A 1 124 ? 7.956 2.083 -18.708 1.00 37.00 124 TRP A CA 1
ATOM 1015 C C . TRP A 1 124 ? 9.065 1.181 -19.269 1.00 37.00 124 TRP A C 1
ATOM 1017 O O . TRP A 1 124 ? 9.991 0.792 -18.538 1.00 37.00 124 TRP A O 1
ATOM 1027 N N . VAL A 1 125 ? 8.993 0.849 -20.560 1.00 36.66 125 VAL A N 1
ATOM 1028 C CA . VAL A 1 125 ? 9.916 -0.066 -21.239 1.00 36.66 125 VAL A CA 1
ATOM 1029 C C . VAL A 1 125 ? 10.640 0.676 -22.361 1.00 36.66 125 VAL A C 1
ATOM 1031 O O . VAL A 1 125 ? 10.005 1.227 -23.255 1.00 36.66 125 VAL A O 1
ATOM 1034 N N . PHE A 1 126 ? 11.971 0.677 -22.305 1.00 40.16 126 PHE A N 1
ATOM 1035 C CA . PHE A 1 126 ? 12.840 1.179 -23.367 1.00 40.16 126 PHE A CA 1
ATOM 1036 C C . PHE A 1 126 ? 13.702 0.028 -23.868 1.00 40.16 126 PHE A C 1
ATOM 1038 O O . PHE A 1 126 ? 14.181 -0.769 -23.058 1.00 40.16 126 PHE A O 1
ATOM 1045 N N . ASP A 1 127 ? 13.884 -0.029 -25.182 1.00 36.53 127 ASP A N 1
ATOM 1046 C CA . ASP A 1 127 ? 14.875 -0.872 -25.839 1.00 36.53 127 ASP A CA 1
ATOM 1047 C C . ASP A 1 127 ? 16.157 -0.049 -26.024 1.00 36.53 127 ASP A C 1
ATOM 1049 O O . ASP A 1 127 ? 16.116 1.046 -26.595 1.00 36.53 127 ASP A O 1
ATOM 1053 N N . ILE A 1 128 ? 17.273 -0.532 -25.477 1.00 41.03 128 ILE A N 1
ATOM 1054 C CA . ILE A 1 128 ? 18.586 0.101 -25.613 1.00 41.03 128 ILE A CA 1
ATOM 1055 C C . ILE A 1 128 ? 19.546 -0.964 -26.131 1.00 41.03 128 ILE A C 1
ATOM 1057 O O . ILE A 1 128 ? 19.943 -1.876 -25.404 1.00 41.03 128 ILE A O 1
ATOM 1061 N N . GLU A 1 129 ? 19.922 -0.828 -27.397 1.00 37.06 129 GLU A N 1
ATOM 1062 C CA . GLU A 1 129 ? 20.953 -1.645 -28.024 1.00 37.06 129 GLU A CA 1
ATOM 1063 C C . GLU A 1 129 ? 22.334 -1.190 -27.525 1.00 37.06 129 GLU A C 1
ATOM 1065 O O . GLU A 1 129 ? 22.691 -0.015 -27.632 1.00 37.06 129 GLU A O 1
ATOM 1070 N N . THR A 1 130 ? 23.107 -2.119 -26.958 1.00 42.97 130 THR A N 1
ATOM 1071 C CA . THR A 1 130 ? 24.493 -1.884 -26.520 1.00 42.97 130 THR A CA 1
ATOM 1072 C C . THR A 1 130 ? 25.469 -2.606 -27.448 1.00 42.97 130 THR A C 1
ATOM 1074 O O . THR A 1 130 ? 25.095 -3.569 -28.116 1.00 42.97 130 THR A O 1
ATOM 1077 N N . ASP A 1 131 ? 26.746 -2.212 -27.446 1.00 34.88 131 ASP A N 1
ATOM 1078 C CA . ASP A 1 131 ? 27.792 -2.804 -28.303 1.00 34.88 131 ASP A CA 1
ATOM 1079 C C . ASP A 1 131 ? 28.046 -4.309 -28.050 1.00 34.88 131 ASP A C 1
ATOM 1081 O O . ASP A 1 131 ? 28.762 -4.960 -28.807 1.00 34.88 131 ASP A O 1
ATOM 1085 N N . SER A 1 132 ? 27.432 -4.879 -27.005 1.00 42.69 132 SER A N 1
ATOM 1086 C CA . SER A 1 132 ? 27.437 -6.314 -26.696 1.00 42.69 132 SER A CA 1
ATOM 1087 C C . SER A 1 132 ? 26.435 -7.145 -27.514 1.00 42.69 132 SER A C 1
ATOM 1089 O O . SER A 1 132 ? 26.474 -8.374 -27.452 1.00 42.69 132 SER A O 1
ATOM 1091 N N . GLY A 1 133 ? 25.505 -6.502 -28.235 1.00 35.72 133 GLY A N 1
ATOM 1092 C CA . GLY A 1 133 ? 24.438 -7.173 -28.988 1.00 35.72 133 GLY A CA 1
ATOM 1093 C C . GLY A 1 133 ? 23.377 -7.868 -28.122 1.00 35.72 133 GLY A C 1
ATOM 1094 O O . GLY A 1 133 ? 22.555 -8.612 -28.653 1.00 35.72 133 GLY A O 1
ATOM 1095 N N . LYS A 1 134 ? 23.383 -7.659 -26.795 1.00 36.97 134 LYS A N 1
ATOM 1096 C CA . LYS A 1 134 ? 22.402 -8.228 -25.857 1.00 36.97 134 LYS A CA 1
ATOM 1097 C C . LYS A 1 134 ? 21.481 -7.156 -25.262 1.00 36.97 134 LYS A C 1
ATOM 1099 O O . LYS A 1 134 ? 21.917 -6.069 -24.887 1.00 36.97 134 LYS A O 1
ATOM 1104 N N . PHE A 1 135 ? 20.203 -7.522 -25.183 1.00 41.12 135 PHE A N 1
ATOM 1105 C CA . PHE A 1 135 ? 19.060 -6.747 -24.696 1.00 41.12 135 PHE A CA 1
ATOM 1106 C C . PHE A 1 135 ? 18.911 -6.852 -23.171 1.00 41.12 135 PHE A C 1
ATOM 1108 O O . PHE A 1 135 ? 19.158 -7.911 -22.606 1.00 41.12 135 PHE A O 1
ATOM 1115 N N . MET A 1 136 ? 18.453 -5.795 -22.497 1.00 40.19 136 MET A N 1
ATOM 1116 C CA . MET A 1 136 ? 17.970 -5.850 -21.109 1.00 40.19 136 MET A CA 1
ATOM 1117 C C . MET A 1 136 ? 16.737 -4.949 -20.974 1.00 40.19 136 MET A C 1
ATOM 1119 O O . MET A 1 136 ? 16.864 -3.735 -20.823 1.00 40.19 136 MET A O 1
ATOM 1123 N N . ALA A 1 137 ? 15.534 -5.530 -21.034 1.00 41.44 137 ALA A N 1
ATOM 1124 C CA . ALA A 1 137 ? 14.295 -4.794 -20.786 1.00 41.44 137 ALA A CA 1
ATOM 1125 C C . ALA A 1 137 ? 13.944 -4.692 -19.302 1.00 41.44 137 ALA A C 1
ATOM 1127 O O . ALA A 1 137 ? 14.341 -5.482 -18.451 1.00 41.44 137 ALA A O 1
ATOM 1128 N N . GLY A 1 138 ? 13.177 -3.645 -19.020 1.00 46.34 138 GLY A N 1
ATOM 1129 C CA . GLY A 1 138 ? 12.751 -3.240 -17.697 1.00 46.34 138 GLY A CA 1
ATOM 1130 C C . GLY A 1 138 ? 11.756 -4.142 -16.982 1.00 46.34 13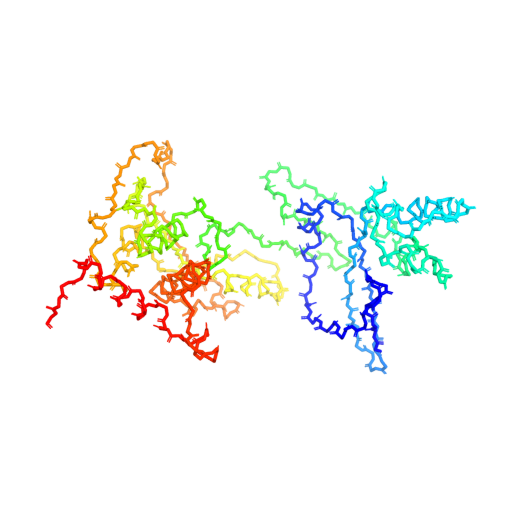8 GLY A C 1
ATOM 1131 O O . GLY A 1 138 ? 11.116 -5.005 -17.559 1.00 46.34 138 GLY A O 1
ATOM 1132 N N . VAL A 1 139 ? 11.553 -3.810 -15.710 1.00 50.12 139 VAL A N 1
ATOM 1133 C CA . VAL A 1 139 ? 10.479 -4.348 -14.872 1.00 50.12 139 VAL A CA 1
ATOM 1134 C C . VAL A 1 139 ? 9.111 -4.070 -15.510 1.00 50.12 139 VAL A C 1
ATOM 1136 O O . VAL A 1 139 ? 8.809 -2.915 -15.812 1.00 50.12 139 VAL A O 1
ATOM 1139 N N . GLY A 1 140 ? 8.294 -5.113 -15.678 1.00 49.88 140 GLY A N 1
ATOM 1140 C CA . GLY A 1 140 ? 6.895 -5.007 -16.104 1.00 49.88 140 GLY A CA 1
ATOM 1141 C C . GLY A 1 140 ? 5.958 -4.412 -15.037 1.00 49.88 140 GLY A C 1
ATOM 1142 O O . GLY A 1 140 ? 6.381 -3.781 -14.069 1.00 49.88 140 GLY A O 1
ATOM 1143 N N . ASN A 1 141 ? 4.649 -4.626 -15.196 1.00 52.72 141 ASN A N 1
ATOM 1144 C CA . ASN A 1 141 ? 3.628 -4.068 -14.303 1.00 52.72 141 ASN A CA 1
ATOM 1145 C C . ASN A 1 141 ? 3.565 -4.788 -12.943 1.00 52.72 141 ASN A C 1
ATOM 1147 O O . ASN A 1 141 ? 3.264 -5.979 -12.875 1.00 52.72 141 ASN A O 1
ATOM 1151 N N . ILE A 1 142 ? 3.733 -4.041 -11.845 1.00 59.09 142 ILE A N 1
ATOM 1152 C CA . ILE A 1 142 ? 3.456 -4.513 -10.479 1.00 59.09 142 ILE A CA 1
ATOM 1153 C C . ILE A 1 142 ? 2.167 -3.865 -9.977 1.00 59.09 142 ILE A C 1
ATOM 1155 O O . ILE A 1 142 ? 2.123 -2.672 -9.689 1.00 59.09 142 ILE A O 1
ATOM 1159 N N . VAL A 1 143 ? 1.102 -4.659 -9.859 1.00 58.97 143 VAL A N 1
ATOM 1160 C CA . VAL A 1 143 ? -0.255 -4.123 -9.640 1.00 58.97 143 VAL A CA 1
ATOM 1161 C C . VAL A 1 143 ? -0.700 -4.206 -8.170 1.00 58.97 143 VAL A C 1
ATOM 1163 O O . VAL A 1 143 ? -1.469 -3.358 -7.706 1.00 58.97 143 VAL A O 1
ATOM 1166 N N . LEU A 1 144 ? -0.194 -5.186 -7.410 1.00 70.19 144 LEU A N 1
ATOM 1167 C CA . LEU A 1 144 ? -0.736 -5.569 -6.095 1.00 70.19 144 LEU A CA 1
ATOM 1168 C C . LEU A 1 144 ? 0.193 -5.319 -4.895 1.00 70.19 144 LEU A C 1
ATOM 1170 O O . LEU A 1 144 ? -0.093 -5.780 -3.791 1.00 70.19 144 LEU A O 1
ATOM 1174 N N . SER A 1 145 ? 1.280 -4.565 -5.067 1.00 79.12 145 SER A N 1
ATOM 1175 C CA . SER A 1 145 ? 2.176 -4.244 -3.953 1.00 79.12 145 SER A CA 1
ATOM 1176 C C . SER A 1 145 ? 1.640 -3.093 -3.084 1.00 79.12 145 SER A C 1
ATOM 1178 O O . SER A 1 145 ? 1.182 -2.064 -3.587 1.00 79.12 145 SER A O 1
ATOM 1180 N N . ASN A 1 146 ? 1.717 -3.228 -1.763 1.00 87.81 146 ASN A N 1
ATOM 1181 C CA . ASN A 1 146 ? 1.196 -2.267 -0.789 1.00 87.81 146 ASN A CA 1
ATOM 1182 C C . ASN A 1 146 ? 2.280 -1.763 0.164 1.00 87.81 146 ASN A C 1
ATOM 1184 O O . ASN A 1 146 ? 3.355 -2.345 0.283 1.00 87.81 146 ASN A O 1
ATOM 1188 N N . SER A 1 147 ? 2.002 -0.652 0.842 1.00 90.44 147 SER A N 1
ATOM 1189 C CA . SER A 1 147 ? 2.844 -0.099 1.905 1.00 90.44 147 SER A CA 1
ATOM 1190 C C . SER A 1 147 ? 2.085 0.997 2.665 1.00 90.44 147 SER A C 1
ATOM 1192 O O . SER A 1 147 ? 1.080 1.503 2.153 1.00 90.44 147 SER A O 1
ATOM 1194 N N . PRO A 1 148 ? 2.633 1.490 3.791 1.00 88.19 148 PRO A N 1
ATOM 1195 C CA . PRO A 1 148 ? 2.220 2.757 4.407 1.00 88.19 148 PRO A CA 1
ATOM 1196 C C . PRO A 1 148 ? 2.357 4.007 3.519 1.00 88.19 148 PRO A C 1
ATOM 1198 O O . PRO A 1 148 ? 2.148 5.122 3.975 1.00 88.19 148 PRO A O 1
ATOM 1201 N N . ARG A 1 149 ? 2.772 3.869 2.254 1.00 83.50 149 ARG A N 1
ATOM 1202 C CA . ARG A 1 149 ? 2.825 4.951 1.258 1.00 83.50 149 ARG A CA 1
ATOM 1203 C C . ARG A 1 149 ? 1.885 4.698 0.076 1.00 83.50 149 ARG A C 1
ATOM 1205 O O . ARG A 1 149 ? 1.936 5.425 -0.909 1.00 83.50 149 ARG A O 1
ATOM 1212 N N . ARG A 1 150 ? 1.048 3.654 0.134 1.00 86.00 150 ARG A N 1
ATOM 1213 C CA . ARG A 1 150 ? 0.054 3.356 -0.908 1.00 86.00 150 ARG A CA 1
ATOM 1214 C C . ARG A 1 150 ? -0.925 4.529 -1.024 1.00 86.00 150 ARG A C 1
ATOM 1216 O O . ARG A 1 150 ? -1.280 5.121 -0.009 1.00 86.00 150 ARG A O 1
ATOM 1223 N N . GLY A 1 151 ? -1.353 4.858 -2.243 1.00 82.44 151 GLY A N 1
ATOM 1224 C CA . GLY A 1 151 ? -2.330 5.925 -2.473 1.00 82.44 151 GLY A CA 1
ATOM 1225 C C . GLY A 1 151 ? -3.687 5.624 -1.826 1.00 82.44 151 GLY A C 1
ATOM 1226 O O . GLY A 1 151 ? -4.126 4.473 -1.809 1.00 82.44 151 GLY A O 1
ATOM 1227 N N . LEU A 1 152 ? -4.363 6.664 -1.334 1.00 83.81 152 LEU A N 1
ATOM 1228 C CA . LEU A 1 152 ? -5.612 6.557 -0.562 1.00 83.81 152 LEU A CA 1
ATOM 1229 C C . LEU A 1 152 ? -6.788 5.957 -1.356 1.00 83.81 152 LEU A C 1
ATOM 1231 O O . LEU A 1 152 ? -7.701 5.387 -0.773 1.00 83.81 152 LEU A O 1
ATOM 1235 N N . ASN A 1 153 ? -6.745 6.019 -2.690 1.00 81.62 153 ASN A N 1
ATOM 1236 C CA . ASN A 1 153 ? -7.798 5.483 -3.561 1.00 81.62 153 ASN A CA 1
ATOM 1237 C C . ASN A 1 153 ? -7.803 3.944 -3.657 1.00 81.62 153 ASN A C 1
ATOM 1239 O O . ASN A 1 153 ? -8.723 3.365 -4.236 1.00 81.62 153 ASN A O 1
ATOM 1243 N N . PHE A 1 154 ? -6.777 3.263 -3.137 1.00 89.56 154 PHE A N 1
ATOM 1244 C CA . PHE A 1 154 ? -6.701 1.801 -3.152 1.00 89.56 154 PHE A CA 1
ATOM 1245 C C . PHE A 1 154 ? -7.330 1.200 -1.894 1.00 89.56 154 PHE A C 1
ATOM 1247 O O . PHE A 1 154 ? -7.120 1.708 -0.797 1.00 89.56 154 PHE A O 1
ATOM 1254 N N . ALA A 1 155 ? -8.045 0.081 -2.052 1.00 92.38 155 ALA A N 1
ATOM 1255 C CA . ALA A 1 155 ? -8.840 -0.541 -0.988 1.00 92.38 155 ALA A CA 1
ATOM 1256 C C . ALA A 1 155 ? -8.069 -0.746 0.328 1.00 92.38 155 ALA A C 1
ATOM 1258 O O . ALA A 1 155 ? -8.561 -0.344 1.374 1.00 92.38 155 ALA A O 1
ATOM 1259 N N . THR A 1 156 ? -6.849 -1.291 0.275 1.00 95.62 156 THR A N 1
ATOM 1260 C CA . THR A 1 156 ? -6.008 -1.543 1.459 1.00 95.62 156 THR A CA 1
ATOM 1261 C C . THR A 1 156 ? -5.745 -0.270 2.262 1.00 95.62 156 THR A C 1
ATOM 1263 O O . THR A 1 156 ? -5.970 -0.250 3.467 1.00 95.62 156 THR A O 1
ATOM 1266 N N . ARG A 1 157 ? -5.325 0.813 1.594 1.00 94.88 157 ARG A N 1
ATOM 1267 C CA . ARG A 1 157 ? -5.029 2.086 2.259 1.00 94.88 157 ARG A CA 1
ATOM 1268 C C . ARG A 1 157 ? -6.284 2.830 2.693 1.00 94.88 157 ARG A C 1
ATOM 1270 O O . ARG A 1 157 ? -6.289 3.437 3.755 1.00 94.88 157 ARG A O 1
ATOM 1277 N N . LYS A 1 158 ? -7.349 2.768 1.893 1.00 95.56 158 LYS A N 1
ATOM 1278 C CA . LYS A 1 158 ? -8.656 3.304 2.277 1.00 95.56 158 LYS A CA 1
ATOM 1279 C C . LYS A 1 158 ? -9.120 2.689 3.599 1.00 95.56 158 LYS A C 1
ATOM 1281 O O . LYS A 1 158 ? -9.494 3.426 4.498 1.00 95.56 158 LYS A O 1
ATOM 1286 N N . ILE A 1 159 ? -9.048 1.363 3.730 1.00 97.62 159 ILE A N 1
ATOM 1287 C CA . ILE A 1 159 ? -9.447 0.649 4.950 1.00 97.62 159 ILE A CA 1
ATOM 1288 C C . ILE A 1 159 ? -8.643 1.136 6.158 1.00 97.62 159 ILE A C 1
ATOM 1290 O O . ILE A 1 159 ? -9.233 1.565 7.145 1.00 97.62 159 ILE A O 1
ATOM 1294 N N . THR A 1 160 ? -7.310 1.097 6.087 1.00 98.25 160 THR A N 1
ATOM 1295 C CA . THR A 1 160 ? -6.462 1.433 7.241 1.00 98.25 160 THR A CA 1
ATOM 1296 C C . THR A 1 160 ? -6.572 2.906 7.635 1.00 98.25 160 THR A C 1
ATOM 1298 O O . THR A 1 160 ? -6.640 3.211 8.827 1.00 98.25 160 THR A O 1
ATOM 1301 N N . ARG A 1 161 ? -6.691 3.814 6.656 1.00 96.75 161 ARG A N 1
ATOM 1302 C CA . ARG A 1 161 ? -6.889 5.249 6.898 1.00 96.75 161 ARG A CA 1
ATOM 1303 C C . ARG A 1 161 ? -8.252 5.551 7.515 1.00 96.75 161 ARG A C 1
ATOM 1305 O O . ARG A 1 161 ? -8.307 6.260 8.514 1.00 96.75 161 ARG A O 1
ATOM 1312 N N . GLU A 1 162 ? -9.341 5.030 6.952 1.00 96.69 162 GLU A N 1
ATOM 1313 C CA . GLU A 1 162 ? -10.684 5.287 7.486 1.00 96.69 162 GLU A CA 1
ATOM 1314 C C . GLU A 1 162 ? -10.875 4.638 8.863 1.00 96.69 162 GLU A C 1
ATOM 1316 O O . GLU A 1 162 ? -11.456 5.253 9.750 1.00 96.69 162 GLU A O 1
ATOM 1321 N N . MET A 1 163 ? -10.296 3.457 9.105 1.00 97.19 163 MET A N 1
ATOM 1322 C CA . MET A 1 163 ? -10.288 2.851 10.439 1.00 97.19 163 MET A CA 1
ATOM 1323 C C . MET A 1 163 ? -9.584 3.746 11.469 1.00 97.19 163 MET A C 1
ATOM 1325 O O . MET A 1 163 ? -10.095 3.939 12.571 1.00 97.19 163 MET A O 1
ATOM 1329 N N . ALA A 1 164 ? -8.444 4.351 11.118 1.00 97.06 164 ALA A N 1
ATOM 1330 C CA . ALA A 1 164 ? -7.774 5.306 11.998 1.00 97.06 164 ALA A CA 1
ATOM 1331 C C . ALA A 1 164 ? -8.639 6.556 12.263 1.00 97.06 164 ALA A C 1
ATOM 1333 O O . ALA A 1 164 ? -8.705 7.024 13.402 1.00 97.06 164 ALA A O 1
ATOM 1334 N N . ARG A 1 165 ? -9.368 7.043 11.248 1.00 96.50 165 ARG A N 1
ATOM 1335 C CA . ARG A 1 165 ? -10.342 8.145 11.369 1.00 96.50 165 ARG A CA 1
ATOM 1336 C C . ARG A 1 165 ? -11.534 7.796 12.265 1.00 96.50 165 ARG A C 1
ATOM 1338 O O . ARG A 1 165 ? -11.995 8.661 13.010 1.00 96.50 165 ARG A O 1
ATOM 1345 N N . ILE A 1 166 ? -11.994 6.542 12.259 1.00 96.25 166 ILE A N 1
ATOM 1346 C CA . ILE A 1 166 ? -13.024 6.047 13.191 1.00 96.25 166 ILE A CA 1
ATOM 1347 C C . ILE A 1 166 ? -12.538 6.157 14.634 1.00 96.25 166 ILE A C 1
ATOM 1349 O O . ILE A 1 166 ? -13.245 6.699 15.483 1.00 96.25 166 ILE A O 1
ATOM 1353 N N . VAL A 1 167 ? -11.305 5.722 14.916 1.00 96.31 167 VAL A N 1
ATOM 1354 C CA . VAL A 1 167 ? -10.742 5.774 16.276 1.00 96.31 167 VAL A CA 1
ATOM 1355 C C . VAL A 1 167 ? -10.742 7.203 16.824 1.00 96.31 167 VAL A C 1
ATOM 1357 O O . VAL A 1 167 ? -11.178 7.441 17.954 1.00 96.31 167 VAL A O 1
ATOM 1360 N N . ILE A 1 168 ? -10.337 8.187 16.018 1.00 94.94 168 ILE A N 1
ATOM 1361 C CA . ILE A 1 168 ? -10.354 9.601 16.425 1.00 94.94 168 ILE A CA 1
ATOM 1362 C C . ILE A 1 168 ? -11.748 10.250 16.344 1.00 94.94 168 ILE A C 1
ATOM 1364 O O . ILE A 1 168 ? -11.947 11.315 16.918 1.00 94.94 168 ILE A O 1
ATOM 1368 N N . GLY A 1 169 ? -12.750 9.573 15.774 1.00 93.56 169 GLY A N 1
ATOM 1369 C CA . GLY A 1 169 ? -14.145 10.027 15.720 1.00 93.56 169 GLY A CA 1
ATOM 1370 C C . GLY A 1 169 ? -14.461 10.989 14.574 1.00 93.56 169 GLY A C 1
ATOM 1371 O O . GLY A 1 169 ? -15.407 11.760 14.677 1.00 93.56 169 GLY A O 1
ATOM 1372 N N . GLU A 1 170 ? -13.671 10.977 13.500 1.00 94.69 170 GLU A N 1
ATOM 1373 C CA . GLU A 1 170 ? -13.915 11.810 12.313 1.00 94.69 170 GLU A CA 1
ATOM 1374 C C . GLU A 1 170 ? -14.901 11.198 11.317 1.00 94.69 170 GLU A C 1
ATOM 1376 O O . GLU A 1 170 ? -15.494 11.907 10.506 1.00 94.69 170 GLU A O 1
ATOM 1381 N N . THR A 1 171 ? -15.037 9.878 11.341 1.00 95.25 171 THR A N 1
ATOM 1382 C CA . THR A 1 171 ? -16.010 9.131 10.548 1.00 95.25 171 THR A CA 1
ATOM 1383 C C . THR A 1 171 ? -16.540 7.980 11.394 1.00 95.25 171 THR A C 1
ATOM 1385 O O . THR A 1 171 ? -15.891 7.565 12.352 1.00 95.25 171 THR A O 1
ATOM 1388 N N . SER A 1 172 ? -17.714 7.464 11.054 1.00 94.00 172 SER A N 1
ATOM 1389 C CA . SER A 1 172 ? -18.321 6.300 11.711 1.00 94.00 172 SER A CA 1
ATOM 1390 C C . SER A 1 172 ? -18.432 5.089 10.787 1.00 94.00 172 SER A C 1
ATOM 1392 O O . SER A 1 172 ? -18.805 4.017 11.247 1.00 94.00 172 SER A O 1
ATOM 1394 N N . GLU A 1 173 ? -18.131 5.247 9.495 1.00 95.38 173 GLU A N 1
ATOM 1395 C CA . GLU A 1 173 ? -18.404 4.234 8.478 1.00 95.38 173 GLU A CA 1
ATOM 1396 C C . GLU A 1 173 ? -17.365 4.257 7.344 1.00 95.38 173 GLU A C 1
ATOM 1398 O O . GLU A 1 173 ? -16.826 5.307 6.979 1.00 95.38 173 GLU A O 1
ATOM 1403 N N . ILE A 1 174 ? -17.116 3.086 6.755 1.00 95.75 174 ILE A N 1
ATOM 1404 C CA . ILE A 1 174 ? -16.305 2.858 5.562 1.00 95.75 174 ILE A CA 1
ATOM 1405 C C . ILE A 1 174 ? -17.197 2.252 4.474 1.00 95.75 174 ILE A C 1
ATOM 1407 O O . ILE A 1 174 ? -17.571 1.082 4.531 1.00 95.75 174 ILE A O 1
ATOM 1411 N N . VAL A 1 175 ? -17.486 3.021 3.425 1.00 94.25 175 VAL A N 1
ATOM 1412 C CA . VAL A 1 175 ? -18.263 2.514 2.283 1.00 94.25 175 VAL A CA 1
ATOM 1413 C C . VAL A 1 175 ? -17.349 1.771 1.310 1.00 94.25 175 VAL A C 1
ATOM 1415 O O . VAL A 1 175 ? -16.405 2.358 0.781 1.00 94.25 175 VAL A O 1
ATOM 1418 N N . MET A 1 176 ? -17.630 0.507 1.016 1.00 93.81 176 MET A N 1
ATOM 1419 C CA . MET A 1 176 ? -16.817 -0.366 0.163 1.00 93.81 176 MET A CA 1
ATOM 1420 C C . MET A 1 176 ? -17.586 -0.877 -1.066 1.00 93.81 176 MET A C 1
ATOM 1422 O O . MET A 1 176 ? -18.799 -0.726 -1.179 1.00 93.81 176 MET A O 1
ATOM 1426 N N . GLY A 1 177 ? -16.849 -1.442 -2.027 1.00 91.38 177 GLY A N 1
ATOM 1427 C CA . GLY A 1 177 ? -17.402 -2.126 -3.200 1.00 91.38 177 GLY A CA 1
ATOM 1428 C C . GLY A 1 177 ? -17.456 -3.640 -2.987 1.00 91.38 177 GLY A C 1
ATOM 1429 O O . GLY A 1 177 ? -17.995 -4.121 -1.996 1.00 91.38 177 GLY A O 1
ATOM 1430 N N . ASN A 1 178 ? -16.868 -4.405 -3.908 1.00 90.12 178 ASN A N 1
ATOM 1431 C CA . ASN A 1 178 ? -16.806 -5.862 -3.802 1.00 90.12 178 ASN A CA 1
ATOM 1432 C C . ASN A 1 178 ? -15.846 -6.325 -2.683 1.00 90.12 178 ASN A C 1
ATOM 1434 O O . ASN A 1 178 ? -14.632 -6.143 -2.793 1.00 90.12 178 ASN A O 1
ATOM 1438 N N . LEU A 1 179 ? -16.391 -6.957 -1.638 1.00 94.94 179 LEU A N 1
ATOM 1439 C CA . LEU A 1 179 ? -15.614 -7.504 -0.519 1.00 94.94 179 LEU A CA 1
ATOM 1440 C C . LEU A 1 179 ? -15.006 -8.887 -0.807 1.00 94.94 179 LEU A C 1
ATOM 1442 O O . LEU A 1 179 ? -14.053 -9.293 -0.143 1.00 94.94 179 LEU A O 1
ATOM 1446 N N . ASP A 1 180 ? -15.518 -9.592 -1.813 1.00 94.38 180 ASP A N 1
ATOM 1447 C CA . ASP A 1 180 ? -15.145 -10.978 -2.109 1.00 94.38 180 ASP A CA 1
ATOM 1448 C C . ASP A 1 180 ? -14.018 -11.069 -3.158 1.00 94.38 180 ASP A C 1
ATOM 1450 O O . ASP A 1 180 ? -13.546 -12.156 -3.494 1.00 94.38 180 ASP A O 1
ATOM 1454 N N . ALA A 1 181 ? -13.548 -9.924 -3.669 1.00 89.00 181 ALA A N 1
ATOM 1455 C CA . ALA A 1 181 ? -12.412 -9.852 -4.581 1.00 89.00 181 ALA A CA 1
ATOM 1456 C C . ALA A 1 181 ? -11.124 -10.346 -3.898 1.00 89.00 181 ALA A C 1
ATOM 1458 O O . ALA A 1 181 ? -10.725 -9.803 -2.867 1.00 89.00 181 ALA A O 1
ATOM 1459 N N . LYS A 1 182 ? -10.448 -11.332 -4.504 1.00 90.75 182 LYS A N 1
ATOM 1460 C CA . LYS A 1 182 ? -9.222 -11.955 -3.971 1.00 90.75 182 LYS A CA 1
ATOM 1461 C C . LYS A 1 182 ? -7.958 -11.397 -4.605 1.00 90.75 182 LYS A C 1
ATOM 1463 O O . LYS A 1 182 ? -7.891 -11.265 -5.833 1.00 90.75 182 LYS A O 1
ATOM 1468 N N . ARG A 1 183 ? -6.948 -11.064 -3.807 1.00 91.00 183 ARG A N 1
ATOM 1469 C CA . ARG A 1 183 ? -5.689 -10.471 -4.273 1.00 91.00 183 ARG A CA 1
ATOM 1470 C C . ARG A 1 183 ? -4.496 -11.031 -3.507 1.00 91.00 183 ARG A C 1
ATOM 1472 O O . ARG A 1 183 ? -4.561 -11.245 -2.303 1.00 91.00 183 ARG A O 1
ATOM 1479 N N . ASP A 1 184 ? -3.393 -11.187 -4.226 1.00 91.44 184 ASP A N 1
ATOM 1480 C CA . ASP A 1 184 ? -2.068 -11.454 -3.672 1.00 91.44 184 ASP A CA 1
ATOM 1481 C C . ASP A 1 184 ? -1.391 -10.128 -3.301 1.00 91.44 184 ASP A C 1
ATOM 1483 O O . ASP A 1 184 ? -0.934 -9.386 -4.171 1.00 91.44 184 ASP A O 1
ATOM 1487 N N . TRP A 1 185 ? -1.416 -9.776 -2.014 1.00 94.06 185 TRP A N 1
ATOM 1488 C CA . TRP A 1 185 ? -0.891 -8.506 -1.513 1.00 94.06 185 TRP A CA 1
ATOM 1489 C C . TRP A 1 185 ? 0.475 -8.683 -0.858 1.00 94.06 185 TRP A C 1
ATOM 1491 O O . TRP A 1 185 ? 0.583 -9.222 0.239 1.00 94.06 185 TRP A O 1
ATOM 1501 N N . GLY A 1 186 ? 1.512 -8.132 -1.487 1.00 91.81 186 GLY A N 1
ATOM 1502 C CA . GLY A 1 186 ? 2.862 -8.089 -0.922 1.00 91.81 186 GLY A CA 1
ATOM 1503 C C . GLY A 1 186 ? 3.351 -6.686 -0.573 1.00 91.81 186 GLY A C 1
ATOM 1504 O O . GLY A 1 186 ? 2.722 -5.683 -0.915 1.00 91.81 186 GLY A O 1
ATOM 1505 N N . LEU A 1 187 ? 4.503 -6.599 0.095 1.00 91.25 187 LEU A N 1
ATOM 1506 C CA . LEU A 1 187 ? 5.112 -5.327 0.486 1.00 91.25 187 LEU A CA 1
ATOM 1507 C C . LEU A 1 187 ? 5.911 -4.697 -0.670 1.00 91.25 187 LEU A C 1
ATOM 1509 O O . LEU A 1 187 ? 6.888 -5.268 -1.150 1.00 91.25 187 LEU A O 1
ATOM 1513 N N . SER A 1 188 ? 5.591 -3.452 -1.042 1.00 86.19 188 SER A N 1
ATOM 1514 C CA . SER A 1 188 ? 6.265 -2.714 -2.126 1.00 86.19 188 SER A CA 1
ATOM 1515 C C . SER A 1 188 ? 7.789 -2.648 -1.982 1.00 86.19 188 SER A C 1
ATOM 1517 O O . SER A 1 188 ? 8.492 -2.719 -2.983 1.00 86.19 188 SER A O 1
ATOM 1519 N N . LYS A 1 189 ? 8.321 -2.560 -0.755 1.00 82.62 189 LYS A N 1
ATOM 1520 C CA . LYS A 1 189 ? 9.775 -2.554 -0.509 1.00 82.62 189 LYS A CA 1
ATOM 1521 C C . LYS A 1 189 ? 10.453 -3.833 -1.024 1.00 82.62 189 LYS A C 1
ATOM 1523 O O . LYS A 1 189 ? 11.520 -3.757 -1.624 1.00 82.62 189 LYS A O 1
ATOM 1528 N N . GLU A 1 190 ? 9.832 -4.993 -0.820 1.00 84.69 190 GLU A N 1
ATOM 1529 C CA . GLU A 1 190 ? 10.368 -6.287 -1.268 1.00 84.69 190 GLU A CA 1
ATOM 1530 C C . GLU A 1 190 ? 10.231 -6.476 -2.776 1.00 84.69 190 GLU A C 1
ATOM 1532 O O . GLU A 1 190 ? 11.076 -7.112 -3.405 1.00 84.69 190 GLU A O 1
ATOM 1537 N N . TYR A 1 191 ? 9.189 -5.890 -3.364 1.00 83.31 191 TYR A N 1
ATOM 1538 C CA . TYR A 1 191 ? 8.958 -5.935 -4.802 1.00 83.31 191 TYR A CA 1
ATOM 1539 C C . TYR A 1 191 ? 9.984 -5.069 -5.538 1.00 83.31 191 TYR A C 1
ATOM 1541 O O . TYR A 1 191 ? 10.555 -5.521 -6.522 1.00 83.31 191 TYR A O 1
ATOM 1549 N N . VAL A 1 192 ? 10.317 -3.881 -5.018 1.00 79.88 192 VAL A N 1
ATOM 1550 C CA . VAL A 1 192 ? 11.424 -3.054 -5.540 1.00 79.88 192 VAL A CA 1
ATOM 1551 C C . VAL A 1 192 ? 12.773 -3.769 -5.400 1.00 79.88 192 VAL A C 1
ATOM 1553 O O . VAL A 1 192 ? 13.620 -3.679 -6.285 1.00 79.88 192 VAL A O 1
ATOM 1556 N N . TRP A 1 193 ? 12.975 -4.547 -4.335 1.00 77.50 193 TRP A N 1
ATOM 1557 C CA . TRP A 1 193 ? 14.162 -5.399 -4.228 1.00 77.50 193 TRP A CA 1
ATOM 1558 C C . TRP A 1 193 ? 14.201 -6.493 -5.305 1.00 77.50 193 TRP A C 1
ATOM 1560 O O . TRP A 1 193 ? 15.260 -6.755 -5.874 1.00 77.50 193 TRP A O 1
ATOM 1570 N N . ALA A 1 194 ? 13.052 -7.089 -5.642 1.00 80.25 194 ALA A N 1
ATOM 1571 C CA . ALA A 1 194 ? 12.942 -8.030 -6.757 1.00 80.25 194 ALA A CA 1
ATOM 1572 C C . ALA A 1 194 ? 13.339 -7.377 -8.086 1.00 80.25 194 ALA A C 1
ATOM 1574 O O . ALA A 1 194 ? 14.105 -7.963 -8.843 1.00 80.25 194 ALA A O 1
ATOM 1575 N N . MET A 1 195 ? 12.883 -6.143 -8.334 1.00 76.06 195 MET A N 1
ATOM 1576 C CA . MET A 1 195 ? 13.260 -5.367 -9.520 1.00 76.06 195 MET A CA 1
ATOM 1577 C C . MET A 1 195 ? 14.777 -5.240 -9.661 1.00 76.06 195 MET A C 1
ATOM 1579 O O . MET A 1 195 ? 15.330 -5.505 -10.724 1.00 76.06 195 MET A O 1
ATOM 1583 N N . TRP A 1 196 ? 15.455 -4.864 -8.573 1.00 75.88 196 TRP A N 1
ATOM 1584 C CA . TRP A 1 196 ? 16.911 -4.766 -8.561 1.00 75.88 196 TRP A CA 1
ATOM 1585 C C . TRP A 1 196 ? 17.568 -6.120 -8.850 1.00 75.88 196 TRP A C 1
ATOM 1587 O O . TRP A 1 196 ? 18.486 -6.178 -9.665 1.00 75.88 196 TRP A O 1
ATOM 1597 N N . LYS A 1 197 ? 17.064 -7.208 -8.249 1.00 75.88 197 LYS A N 1
ATOM 1598 C CA . LYS A 1 197 ? 17.566 -8.568 -8.493 1.00 75.88 197 LYS A CA 1
ATOM 1599 C C . LYS A 1 197 ? 17.412 -9.018 -9.946 1.00 75.88 197 LYS A C 1
ATOM 1601 O O . LYS A 1 197 ? 18.337 -9.636 -10.459 1.00 75.88 197 LYS A O 1
ATOM 1606 N N . ILE A 1 198 ? 16.295 -8.693 -10.604 1.00 74.88 198 ILE A N 1
ATOM 1607 C CA . ILE A 1 198 ? 16.077 -8.979 -12.035 1.00 74.88 198 ILE A CA 1
ATOM 1608 C C . ILE A 1 198 ? 17.183 -8.324 -12.871 1.00 74.88 198 ILE A C 1
ATOM 1610 O O . ILE A 1 198 ? 17.780 -8.979 -13.715 1.00 74.88 198 ILE A O 1
ATOM 1614 N N . LEU A 1 199 ? 17.529 -7.067 -12.573 1.00 72.06 199 LEU A N 1
ATOM 1615 C CA . LEU A 1 199 ? 18.605 -6.347 -13.266 1.00 72.06 199 LEU A CA 1
ATOM 1616 C C . LEU A 1 199 ? 20.011 -6.897 -12.981 1.00 72.06 199 LEU A C 1
ATOM 1618 O O . LEU A 1 199 ? 20.942 -6.563 -13.706 1.00 72.06 199 LEU A O 1
ATOM 1622 N N . GLN A 1 200 ? 20.188 -7.695 -11.922 1.00 76.38 200 GLN A N 1
ATOM 1623 C CA . GLN A 1 200 ? 21.456 -8.380 -11.649 1.00 76.38 200 GLN A CA 1
ATOM 1624 C C . GLN A 1 200 ? 21.525 -9.764 -12.314 1.00 76.38 200 GLN A C 1
ATOM 1626 O O . GLN A 1 200 ? 22.546 -10.442 -12.196 1.00 76.38 200 GLN A O 1
ATOM 1631 N N . HIS A 1 201 ? 20.448 -10.225 -12.958 1.00 72.81 201 HIS A N 1
ATOM 1632 C CA . HIS A 1 201 ? 20.450 -11.510 -13.640 1.00 72.81 201 HIS A CA 1
ATOM 1633 C C . HIS A 1 201 ? 21.355 -11.451 -14.881 1.00 72.81 201 HIS A C 1
ATOM 1635 O O . HIS A 1 201 ? 21.404 -10.448 -15.587 1.00 72.81 201 HIS A O 1
ATOM 1641 N N . HIS A 1 202 ? 22.107 -12.527 -15.121 1.00 69.88 202 HIS A N 1
ATOM 1642 C CA . HIS A 1 202 ? 23.130 -12.591 -16.172 1.00 69.88 202 HIS A CA 1
ATOM 1643 C C . HIS A 1 202 ? 22.546 -12.608 -17.594 1.00 69.88 202 HIS A C 1
ATOM 1645 O O . HIS A 1 202 ? 23.250 -12.278 -18.547 1.00 69.88 202 HIS A O 1
ATOM 1651 N N . GLU A 1 203 ? 21.267 -12.964 -17.729 1.00 68.12 203 GLU A N 1
ATOM 1652 C CA . GLU A 1 203 ? 20.513 -12.927 -18.978 1.00 68.12 203 GLU A CA 1
ATOM 1653 C C . GLU A 1 203 ? 19.184 -12.182 -18.778 1.00 68.12 203 GLU A C 1
ATOM 1655 O O . GLU A 1 203 ? 18.613 -12.232 -17.686 1.00 68.12 203 GLU A O 1
ATOM 1660 N N . PRO A 1 204 ? 18.691 -11.454 -19.795 1.00 65.06 204 PRO A N 1
ATOM 1661 C CA . PRO A 1 204 ? 17.386 -10.804 -19.734 1.00 65.06 204 PRO A CA 1
ATOM 1662 C C . PRO A 1 204 ? 16.269 -11.844 -19.670 1.00 65.06 204 PRO A C 1
ATOM 1664 O O . PRO A 1 204 ? 16.265 -12.798 -20.447 1.00 65.06 204 PRO A O 1
ATOM 1667 N N . ASP A 1 205 ? 15.306 -11.654 -18.770 1.00 69.00 205 ASP A N 1
ATOM 1668 C CA . ASP A 1 205 ? 14.196 -12.592 -18.623 1.00 69.00 205 ASP A CA 1
ATOM 1669 C C . ASP A 1 205 ? 12.999 -11.976 -17.870 1.00 69.00 205 ASP A C 1
ATOM 1671 O O . ASP A 1 205 ? 13.133 -10.970 -17.168 1.00 69.00 205 ASP A O 1
ATOM 1675 N N . ASP A 1 206 ? 11.836 -12.618 -17.981 1.00 76.50 206 ASP A N 1
ATOM 1676 C CA . ASP A 1 206 ? 10.580 -12.214 -17.347 1.00 76.50 206 ASP A CA 1
ATOM 1677 C C . ASP A 1 206 ? 10.317 -12.978 -16.045 1.00 76.50 206 ASP A C 1
ATOM 1679 O O . ASP A 1 206 ? 10.393 -14.211 -15.988 1.00 76.50 206 ASP A O 1
ATOM 1683 N N . PHE A 1 207 ? 9.925 -12.255 -14.992 1.00 76.88 207 PHE A N 1
ATOM 1684 C CA . PHE A 1 207 ? 9.679 -12.824 -13.667 1.00 76.88 207 PHE A CA 1
ATOM 1685 C C . PHE A 1 207 ? 8.333 -12.385 -13.099 1.00 76.88 207 PHE A C 1
ATOM 1687 O O . PHE A 1 207 ? 8.041 -11.195 -12.987 1.00 76.88 207 PHE A O 1
ATOM 1694 N N . VAL A 1 208 ? 7.541 -13.357 -12.644 1.00 81.69 208 VAL A N 1
ATOM 1695 C CA . VAL A 1 208 ? 6.391 -13.090 -11.777 1.00 81.69 208 VAL A CA 1
ATOM 1696 C C . VAL A 1 208 ? 6.898 -12.878 -10.353 1.00 81.69 208 VAL A C 1
ATOM 1698 O O . VAL A 1 208 ? 7.563 -13.746 -9.785 1.00 81.69 208 VAL A O 1
ATOM 1701 N N . ILE A 1 209 ? 6.571 -11.720 -9.782 1.00 86.69 209 ILE A N 1
ATOM 1702 C CA . ILE A 1 209 ? 6.885 -11.346 -8.401 1.00 86.69 209 ILE A CA 1
ATOM 1703 C C . ILE A 1 209 ? 5.571 -11.290 -7.624 1.00 86.69 209 ILE A C 1
ATOM 1705 O O . ILE A 1 209 ? 4.702 -10.475 -7.932 1.00 86.69 209 ILE A O 1
ATOM 1709 N N . ALA A 1 210 ? 5.416 -12.188 -6.656 1.00 87.25 210 ALA A N 1
ATOM 1710 C CA . ALA A 1 210 ? 4.166 -12.409 -5.937 1.00 87.25 210 ALA A CA 1
ATOM 1711 C C . ALA A 1 210 ? 4.430 -13.048 -4.566 1.00 87.25 210 ALA A C 1
ATOM 1713 O O . ALA A 1 210 ? 5.511 -13.604 -4.348 1.00 87.25 210 ALA A O 1
ATOM 1714 N N . THR A 1 211 ? 3.461 -12.979 -3.647 1.00 92.38 211 THR A N 1
ATOM 1715 C CA . THR A 1 211 ? 3.565 -13.676 -2.354 1.00 92.38 211 THR A CA 1
ATOM 1716 C C . THR A 1 211 ? 3.201 -15.157 -2.434 1.00 92.38 211 THR A C 1
ATOM 1718 O O . THR A 1 211 ? 3.664 -15.930 -1.596 1.00 92.38 211 THR A O 1
ATOM 1721 N N . GLU A 1 212 ? 2.446 -15.540 -3.473 1.00 91.38 212 GLU A N 1
ATOM 1722 C CA . GLU A 1 212 ? 1.808 -16.854 -3.645 1.00 91.38 212 GLU A CA 1
ATOM 1723 C C . GLU A 1 212 ? 0.721 -17.138 -2.592 1.00 91.38 212 GLU A C 1
ATOM 1725 O O . GLU A 1 212 ? 0.325 -18.281 -2.373 1.00 91.38 212 GLU A O 1
ATOM 1730 N N . GLU A 1 213 ? 0.217 -16.082 -1.954 1.00 93.06 213 GLU A N 1
ATOM 1731 C CA . GLU A 1 213 ? -0.833 -16.101 -0.941 1.00 93.06 213 GLU A CA 1
ATOM 1732 C C . GLU A 1 213 ? -1.915 -15.093 -1.360 1.00 93.06 213 GLU A C 1
ATOM 1734 O O . GLU A 1 213 ? -1.597 -13.955 -1.693 1.00 93.06 213 GLU A O 1
ATOM 1739 N N . THR A 1 214 ? -3.191 -15.491 -1.390 1.00 93.00 214 THR A N 1
ATOM 1740 C CA . THR A 1 214 ? -4.300 -14.613 -1.812 1.00 93.00 214 THR A CA 1
ATOM 1741 C C . THR A 1 214 ? -5.330 -14.475 -0.703 1.00 93.00 214 THR A C 1
ATOM 1743 O O . THR A 1 214 ? -5.668 -15.462 -0.054 1.00 93.00 214 THR A O 1
ATOM 1746 N N . HIS A 1 215 ? -5.848 -13.261 -0.531 1.00 97.25 215 HIS A N 1
ATOM 1747 C CA . HIS A 1 215 ? -6.853 -12.915 0.474 1.00 97.25 215 HIS A CA 1
ATOM 1748 C C . HIS A 1 215 ? -7.947 -12.051 -0.141 1.00 97.25 215 HIS A C 1
ATOM 1750 O O . HIS A 1 215 ? -7.720 -11.293 -1.086 1.00 97.25 215 HIS A O 1
ATOM 1756 N N . THR A 1 216 ? -9.151 -12.171 0.389 1.00 97.56 216 THR A N 1
ATOM 1757 C CA . THR A 1 216 ? -10.303 -11.326 0.091 1.00 97.56 216 THR A CA 1
ATOM 1758 C C . THR A 1 216 ? -10.156 -9.950 0.739 1.00 97.56 216 THR A C 1
ATOM 1760 O O . THR A 1 216 ? -9.447 -9.763 1.730 1.00 97.56 216 THR A O 1
ATOM 1763 N N . VAL A 1 217 ? -10.874 -8.956 0.211 1.00 96.38 217 VAL A N 1
ATOM 1764 C CA . VAL A 1 217 ? -11.014 -7.649 0.883 1.00 96.38 217 VAL A CA 1
ATOM 1765 C C . VAL A 1 217 ? -11.675 -7.814 2.256 1.00 96.38 217 VAL A C 1
ATOM 1767 O O . VAL A 1 217 ? -11.333 -7.090 3.189 1.00 96.38 217 VAL A O 1
ATOM 1770 N N . ARG A 1 218 ? -12.570 -8.797 2.397 1.00 97.88 218 ARG A N 1
ATOM 1771 C CA . ARG A 1 218 ? -13.174 -9.193 3.670 1.00 97.88 218 ARG A CA 1
ATOM 1772 C C . ARG A 1 218 ? -12.140 -9.647 4.704 1.00 97.88 218 ARG A C 1
ATOM 1774 O O . ARG A 1 218 ? -12.123 -9.092 5.793 1.00 97.88 218 ARG A O 1
ATOM 1781 N N . GLU A 1 219 ? -11.244 -10.566 4.351 1.00 98.44 219 GLU A N 1
ATOM 1782 C CA . GLU A 1 219 ? -10.165 -11.024 5.245 1.00 98.44 219 GLU A CA 1
ATOM 1783 C C . GLU A 1 219 ? -9.237 -9.867 5.652 1.00 98.44 219 GLU A C 1
ATOM 1785 O O . GLU A 1 219 ? -8.770 -9.813 6.787 1.00 98.44 219 GLU A O 1
ATOM 1790 N N . PHE A 1 220 ? -9.007 -8.891 4.762 1.00 98.50 220 PHE A N 1
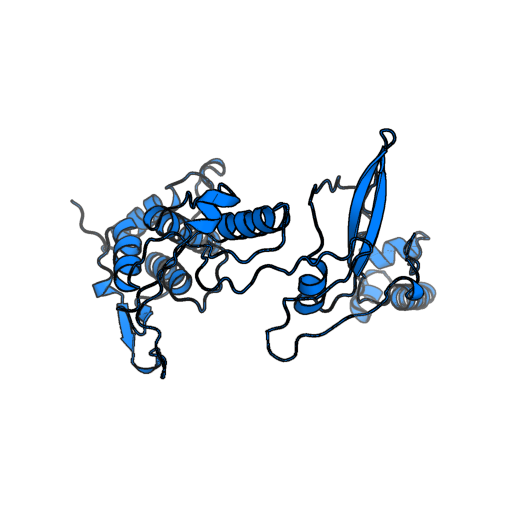ATOM 1791 C CA . PHE A 1 220 ? -8.244 -7.681 5.099 1.00 98.50 220 PHE A CA 1
ATOM 1792 C C . PHE A 1 220 ? -8.962 -6.813 6.139 1.00 98.50 220 PHE A C 1
ATOM 1794 O O . PHE A 1 220 ? -8.324 -6.332 7.074 1.00 98.50 220 PHE A O 1
ATOM 1801 N N . LEU A 1 221 ? -10.274 -6.608 5.989 1.00 98.50 221 LEU A N 1
ATOM 1802 C CA . LEU A 1 221 ? -11.097 -5.899 6.973 1.00 98.50 221 LEU A CA 1
ATOM 1803 C C . LEU A 1 221 ? -11.092 -6.623 8.322 1.00 98.50 221 LEU A C 1
ATOM 1805 O O . LEU A 1 221 ? -10.849 -5.994 9.346 1.00 98.50 221 LEU A O 1
ATOM 1809 N N . GLU A 1 222 ? -11.316 -7.936 8.315 1.00 98.50 222 GLU A N 1
ATOM 1810 C CA . GLU A 1 222 ? -11.329 -8.773 9.516 1.00 98.50 222 GLU A CA 1
ATOM 1811 C C . GLU A 1 222 ? -10.001 -8.686 10.271 1.00 98.50 222 GLU A C 1
ATOM 1813 O O . GLU A 1 222 ? -9.990 -8.356 11.457 1.00 98.50 222 GLU A O 1
ATOM 1818 N N . GLU A 1 223 ? -8.873 -8.888 9.583 1.00 98.62 223 GLU A N 1
ATOM 1819 C CA . GLU A 1 223 ? -7.552 -8.782 10.202 1.00 98.62 223 GLU A CA 1
ATOM 1820 C C . GLU A 1 223 ? -7.303 -7.360 10.731 1.00 98.62 223 GLU A C 1
ATOM 1822 O O . GLU A 1 223 ? -6.927 -7.203 11.892 1.00 98.62 223 GLU A O 1
ATOM 1827 N N . ALA A 1 224 ? -7.577 -6.316 9.937 1.00 98.44 224 ALA A N 1
ATOM 1828 C CA . ALA A 1 224 ? -7.332 -4.926 10.325 1.00 98.44 224 ALA A CA 1
ATOM 1829 C C . ALA A 1 224 ? -8.143 -4.499 11.560 1.00 98.44 224 ALA A C 1
ATOM 1831 O O . ALA A 1 224 ? -7.573 -3.940 12.498 1.00 98.44 224 ALA A O 1
ATOM 1832 N N . PHE A 1 225 ? -9.449 -4.784 11.589 1.00 98.25 225 PHE A N 1
ATOM 1833 C CA . PHE A 1 225 ? -10.321 -4.428 12.714 1.00 98.25 225 PHE A CA 1
ATOM 1834 C C . PHE A 1 225 ? -10.032 -5.280 13.961 1.00 98.25 225 PHE A C 1
ATOM 1836 O O . PHE A 1 225 ? -10.051 -4.755 15.080 1.00 98.25 225 PHE A O 1
ATOM 1843 N N . SER A 1 226 ? -9.648 -6.553 13.792 1.00 98.12 226 SER A N 1
ATOM 1844 C CA . SER A 1 226 ? -9.255 -7.422 14.913 1.00 98.12 226 SER A CA 1
ATOM 1845 C C . SER A 1 226 ? -8.041 -6.886 15.682 1.00 98.12 226 SER A C 1
ATOM 1847 O O . SER A 1 226 ? -7.977 -7.029 16.907 1.00 98.12 226 SER A O 1
ATOM 1849 N N . LEU A 1 227 ? -7.119 -6.173 15.013 1.00 98.00 227 LEU A N 1
ATOM 1850 C CA . LEU A 1 227 ? -5.985 -5.518 15.678 1.00 98.00 227 LEU A CA 1
ATOM 1851 C C . LEU A 1 227 ? -6.441 -4.518 16.738 1.00 98.00 227 LEU A C 1
ATOM 1853 O O . LEU A 1 227 ? -5.711 -4.310 17.706 1.00 98.00 227 LEU A O 1
ATOM 1857 N N . LEU A 1 228 ? -7.637 -3.941 16.589 1.00 96.94 228 LEU A N 1
ATOM 1858 C CA . LEU A 1 228 ? -8.256 -3.005 17.526 1.00 96.94 228 LEU A CA 1
ATOM 1859 C C . LEU A 1 228 ? -9.328 -3.648 18.416 1.00 96.94 228 LEU A C 1
ATOM 1861 O O . LEU A 1 228 ? -9.807 -2.992 19.334 1.00 96.94 228 LEU A O 1
ATOM 1865 N N . GLY A 1 229 ? -9.636 -4.932 18.220 1.00 96.12 229 GLY A N 1
ATOM 1866 C CA . GLY A 1 229 ? -10.693 -5.639 18.949 1.00 96.12 229 GLY A CA 1
ATOM 1867 C C . GLY A 1 229 ? -12.109 -5.278 18.491 1.00 96.12 229 GLY A C 1
ATOM 1868 O O . GLY A 1 229 ? -13.042 -5.425 19.271 1.00 96.12 229 GLY A O 1
ATOM 1869 N N . LEU A 1 230 ? -12.260 -4.780 17.263 1.00 95.50 230 LEU A N 1
ATOM 1870 C CA . LEU A 1 230 ? -13.538 -4.376 16.677 1.00 95.50 230 LEU A CA 1
ATOM 1871 C C . LEU A 1 230 ? -14.041 -5.429 15.674 1.00 95.50 230 LEU A C 1
ATOM 1873 O O . LEU A 1 230 ? -13.229 -6.122 15.058 1.00 95.50 230 LEU A O 1
ATOM 1877 N N . ASP A 1 231 ? -15.359 -5.512 15.464 1.00 96.75 231 ASP A N 1
ATOM 1878 C CA . ASP A 1 231 ? -15.947 -6.220 14.316 1.00 96.75 231 ASP A CA 1
ATOM 1879 C C . ASP A 1 231 ? -16.135 -5.224 13.163 1.00 96.75 231 ASP A C 1
ATOM 1881 O O . ASP A 1 231 ? -16.807 -4.204 13.305 1.00 96.75 231 ASP A O 1
ATOM 1885 N N . TYR A 1 232 ? -15.541 -5.503 11.999 1.00 97.31 232 TYR A N 1
ATOM 1886 C CA . TYR A 1 232 ? -15.654 -4.626 10.829 1.00 97.31 232 TYR A CA 1
ATOM 1887 C C . TYR A 1 232 ? -17.104 -4.436 10.365 1.00 97.31 232 TYR A C 1
ATOM 1889 O O . TYR A 1 232 ? -17.410 -3.424 9.734 1.00 97.31 232 TYR A O 1
ATOM 1897 N N . LYS A 1 233 ? -17.997 -5.396 10.648 1.00 97.00 233 LYS A N 1
ATOM 1898 C CA . LYS A 1 233 ? -19.404 -5.353 10.219 1.00 97.00 233 LYS A CA 1
ATOM 1899 C C . LYS A 1 233 ? -20.167 -4.172 10.809 1.00 97.00 233 LYS A C 1
ATOM 1901 O O . LYS A 1 233 ? -21.108 -3.707 10.176 1.00 97.00 233 LYS A O 1
ATOM 1906 N N . ASP A 1 234 ? -19.728 -3.662 11.955 1.00 96.56 234 ASP A N 1
ATOM 1907 C CA . ASP A 1 234 ? -20.341 -2.502 12.607 1.00 96.56 234 ASP A CA 1
ATOM 1908 C C . ASP A 1 234 ? -19.971 -1.175 11.920 1.00 96.56 234 ASP A C 1
ATOM 1910 O O . ASP A 1 234 ? -20.607 -0.152 12.161 1.00 96.56 234 ASP A O 1
ATOM 1914 N N . TYR A 1 235 ? -18.954 -1.182 11.050 1.00 96.94 235 TYR A N 1
ATOM 1915 C CA . TYR A 1 235 ? -18.369 0.026 10.459 1.00 96.94 235 TYR A CA 1
ATOM 1916 C C . TYR A 1 235 ? -18.331 0.012 8.934 1.00 96.94 235 TYR A C 1
ATOM 1918 O O . TYR A 1 235 ? -17.940 1.008 8.333 1.00 96.94 235 TYR A O 1
ATOM 1926 N N . VAL A 1 236 ? -18.662 -1.099 8.280 1.00 97.00 236 VAL A N 1
ATOM 1927 C CA . VAL A 1 236 ? -18.511 -1.244 6.829 1.00 97.00 236 VAL A CA 1
ATOM 1928 C C . VAL A 1 236 ? -19.862 -1.456 6.169 1.00 97.00 236 VAL A C 1
ATOM 1930 O O . VAL A 1 236 ? -20.557 -2.428 6.459 1.00 97.00 236 VAL A O 1
ATOM 1933 N N . SER A 1 237 ? -20.175 -0.619 5.182 1.00 95.56 237 SER A N 1
ATOM 1934 C CA . SER A 1 237 ? -21.281 -0.851 4.251 1.00 95.56 237 SER A CA 1
ATOM 1935 C C . SER A 1 237 ? -20.787 -1.102 2.836 1.00 95.56 237 SER A C 1
ATOM 1937 O O . SER A 1 237 ? -19.673 -0.738 2.452 1.00 95.56 237 SER A O 1
ATOM 1939 N N . VAL A 1 238 ? -21.630 -1.748 2.033 1.00 93.69 238 VAL A N 1
ATOM 1940 C CA . VAL A 1 238 ? -21.356 -2.034 0.624 1.00 93.69 238 VAL A CA 1
ATOM 1941 C C . VAL A 1 238 ? -22.250 -1.162 -0.247 1.00 93.69 238 VAL A C 1
ATOM 1943 O O . VAL A 1 238 ? -23.461 -1.116 -0.052 1.00 93.69 238 VAL A O 1
ATOM 1946 N N . ASN A 1 239 ? -21.661 -0.492 -1.237 1.00 88.19 239 ASN A N 1
ATOM 1947 C CA . ASN A 1 239 ? -22.387 0.317 -2.208 1.00 88.19 239 ASN A CA 1
ATOM 1948 C C . ASN A 1 239 ? -22.013 -0.092 -3.640 1.00 88.19 239 ASN A C 1
ATOM 1950 O O . ASN A 1 239 ? -20.841 -0.086 -4.028 1.00 88.19 239 ASN A O 1
ATOM 1954 N N . GLU A 1 240 ? -23.037 -0.411 -4.437 1.00 80.62 240 GLU A N 1
ATOM 1955 C CA . GLU A 1 240 ? -22.923 -0.861 -5.831 1.00 80.62 240 GLU A CA 1
ATOM 1956 C C . GLU A 1 240 ? -22.129 0.109 -6.719 1.00 80.62 240 GLU A C 1
ATOM 1958 O O . GLU A 1 240 ? -21.422 -0.331 -7.621 1.00 80.62 240 GLU A O 1
ATOM 1963 N N . LYS A 1 241 ? -22.149 1.419 -6.430 1.00 77.75 241 LYS A N 1
ATOM 1964 C CA . LYS A 1 241 ? -21.389 2.436 -7.181 1.00 77.75 241 LYS A CA 1
ATOM 1965 C C . LYS A 1 241 ? -19.872 2.198 -7.158 1.00 77.75 241 LYS A C 1
ATOM 1967 O O . LYS A 1 241 ? -19.168 2.670 -8.048 1.00 77.75 241 LYS A O 1
ATOM 1972 N N . TYR A 1 242 ? -19.357 1.493 -6.148 1.00 71.38 242 TYR A N 1
ATOM 1973 C CA . TYR A 1 242 ? -17.936 1.148 -6.043 1.00 71.38 242 TYR A CA 1
ATOM 1974 C C . TYR A 1 242 ? -17.592 -0.217 -6.648 1.00 71.38 242 TYR A C 1
ATOM 1976 O O . TYR A 1 242 ? -16.414 -0.588 -6.658 1.00 71.38 242 TYR A O 1
ATOM 1984 N N . LYS A 1 243 ? -18.575 -0.970 -7.157 1.00 72.88 243 LYS A N 1
ATOM 1985 C CA . LYS A 1 243 ? -18.294 -2.168 -7.948 1.00 72.88 243 LYS A CA 1
ATOM 1986 C C . LYS A 1 243 ? -17.843 -1.763 -9.343 1.00 72.88 243 LYS A C 1
ATOM 1988 O O . LYS A 1 243 ? -18.370 -0.836 -9.955 1.00 72.88 243 LYS A O 1
ATOM 1993 N N . ARG A 1 244 ? -16.829 -2.459 -9.847 1.00 72.00 244 ARG A N 1
ATOM 1994 C CA . ARG A 1 244 ? -16.328 -2.219 -11.199 1.00 72.00 244 ARG A CA 1
ATOM 1995 C C . ARG A 1 244 ? -17.239 -2.920 -12.211 1.00 72.00 244 ARG A C 1
ATOM 1997 O O . ARG A 1 244 ? -17.593 -4.070 -11.967 1.00 72.00 244 ARG A O 1
ATOM 2004 N N . PRO A 1 245 ? -17.557 -2.288 -13.358 1.00 65.94 245 PRO A N 1
ATOM 2005 C CA . PRO A 1 245 ? -18.343 -2.924 -14.421 1.00 65.94 245 PRO A CA 1
ATOM 2006 C C . PRO A 1 245 ? -17.738 -4.243 -14.922 1.00 65.94 245 PRO A C 1
ATOM 2008 O O . PRO A 1 245 ? -18.465 -5.170 -15.258 1.00 65.94 245 PRO A O 1
ATOM 2011 N N . ALA A 1 246 ? -16.406 -4.333 -14.931 1.00 65.75 246 ALA A N 1
ATOM 2012 C CA . ALA A 1 246 ? -15.659 -5.561 -15.163 1.00 65.75 246 ALA A CA 1
ATOM 2013 C C . ALA A 1 246 ? -14.722 -5.794 -13.972 1.00 65.75 246 ALA A C 1
ATOM 2015 O O . ALA A 1 246 ? -13.724 -5.090 -13.798 1.00 65.75 246 ALA A O 1
ATOM 2016 N N . GLU A 1 247 ? -15.079 -6.748 -13.116 1.00 68.94 247 GLU A N 1
ATOM 2017 C CA . GLU A 1 247 ? -14.307 -7.093 -11.926 1.00 68.94 247 GLU A CA 1
ATOM 2018 C C . GLU A 1 247 ? -13.329 -8.232 -12.226 1.00 68.94 247 GLU A C 1
ATOM 2020 O O . GLU A 1 247 ? -13.649 -9.175 -12.946 1.00 68.94 247 GLU A O 1
ATOM 2025 N N . VAL A 1 248 ? -12.142 -8.174 -11.622 1.00 76.31 248 VAL A N 1
ATOM 2026 C CA . VAL A 1 248 ? -11.222 -9.317 -11.615 1.00 76.31 248 VAL A CA 1
ATOM 2027 C C . VAL A 1 248 ? -11.495 -10.117 -10.339 1.00 76.31 248 VAL A C 1
ATOM 2029 O O . VAL A 1 248 ? -11.234 -9.593 -9.249 1.00 76.31 248 VAL A O 1
ATOM 2032 N N . PRO A 1 249 ? -12.021 -11.353 -10.414 1.00 73.38 249 PRO A N 1
ATOM 2033 C CA . PRO A 1 249 ? -12.477 -12.074 -9.225 1.00 73.38 249 PRO A CA 1
ATOM 2034 C C . PRO A 1 249 ? -11.316 -12.493 -8.316 1.00 73.38 249 PRO A C 1
ATOM 2036 O O . PRO A 1 249 ? -11.384 -12.297 -7.103 1.00 73.38 249 PRO A O 1
ATOM 2039 N N . ALA A 1 250 ? -10.220 -12.993 -8.889 1.00 81.38 250 ALA A N 1
ATOM 2040 C CA . ALA A 1 250 ? -9.060 -13.450 -8.135 1.00 81.38 250 ALA A CA 1
ATOM 2041 C C . ALA A 1 250 ? -7.751 -13.175 -8.878 1.00 81.38 250 ALA A C 1
ATOM 2043 O O . ALA A 1 250 ? -7.684 -13.298 -10.099 1.00 81.38 250 ALA A O 1
ATOM 2044 N N . LEU A 1 251 ? -6.710 -12.827 -8.122 1.00 80.88 251 LEU A N 1
ATOM 2045 C CA . LEU A 1 251 ? -5.329 -12.758 -8.589 1.00 80.88 251 LEU A CA 1
ATOM 2046 C C . LEU A 1 251 ? -4.441 -13.524 -7.604 1.00 80.88 251 LEU A C 1
ATOM 2048 O O . LEU A 1 251 ? -4.434 -13.215 -6.410 1.00 80.88 251 LEU A O 1
ATOM 2052 N N . LEU A 1 252 ? -3.707 -14.507 -8.123 1.00 84.06 252 LEU A N 1
ATOM 2053 C CA . LEU A 1 252 ? -2.721 -15.313 -7.408 1.00 84.06 252 LEU A CA 1
ATOM 2054 C C . LEU A 1 252 ? -1.501 -15.471 -8.316 1.00 84.06 252 LEU A C 1
ATOM 2056 O O . LEU A 1 252 ? -1.631 -15.968 -9.435 1.00 84.06 252 LEU A O 1
ATOM 2060 N N . GLY A 1 253 ? -0.338 -15.007 -7.862 1.00 85.75 253 GLY A N 1
ATOM 2061 C CA . GLY A 1 253 ? 0.896 -15.145 -8.627 1.00 85.75 253 GLY A CA 1
ATOM 2062 C C . GLY A 1 253 ? 1.635 -16.444 -8.312 1.00 85.75 253 GLY A C 1
ATOM 2063 O O . GLY A 1 253 ? 1.430 -17.052 -7.267 1.00 85.75 253 GLY A O 1
ATOM 2064 N N . ASN A 1 254 ? 2.524 -16.849 -9.220 1.00 87.44 254 ASN A N 1
ATOM 2065 C CA . ASN A 1 254 ? 3.475 -17.943 -9.021 1.00 87.44 254 ASN A CA 1
ATOM 2066 C C . ASN A 1 254 ? 4.895 -17.398 -9.215 1.00 87.44 254 ASN A C 1
ATOM 2068 O O . ASN A 1 254 ? 5.314 -17.131 -10.339 1.00 87.44 254 ASN A O 1
ATOM 2072 N N . ALA A 1 255 ? 5.630 -17.238 -8.120 1.00 90.75 255 ALA A N 1
ATOM 2073 C CA . ALA A 1 255 ? 6.971 -16.671 -8.084 1.00 90.75 255 ALA A CA 1
ATOM 2074 C C . ALA A 1 255 ? 8.082 -17.738 -8.134 1.00 90.75 255 ALA A C 1
ATOM 2076 O O . ALA A 1 255 ? 9.252 -17.411 -7.924 1.00 90.75 255 ALA A O 1
ATOM 2077 N N . SER A 1 256 ? 7.766 -19.003 -8.444 1.00 91.94 256 SER A N 1
ATOM 2078 C CA . SER A 1 256 ? 8.729 -20.121 -8.458 1.00 91.94 256 SER A CA 1
ATOM 2079 C C . SER A 1 256 ? 9.998 -19.825 -9.269 1.00 91.94 256 SER A C 1
ATOM 2081 O O . SER A 1 256 ? 11.106 -20.162 -8.848 1.00 91.94 256 SER A O 1
ATOM 2083 N N . LYS A 1 257 ? 9.864 -19.136 -10.410 1.00 91.06 257 LYS A N 1
ATOM 2084 C CA . LYS A 1 257 ? 11.002 -18.727 -11.247 1.00 91.06 257 LYS A CA 1
ATOM 2085 C C . LYS A 1 257 ? 11.906 -17.707 -10.545 1.00 91.06 257 LYS A C 1
ATOM 2087 O O . LYS A 1 257 ? 13.120 -17.890 -10.518 1.00 91.06 257 LYS A O 1
ATOM 2092 N N . ALA A 1 258 ? 11.324 -16.677 -9.927 1.00 90.19 258 ALA A N 1
ATOM 2093 C CA . ALA A 1 258 ? 12.063 -15.669 -9.164 1.00 90.19 258 ALA A CA 1
ATOM 2094 C C . ALA A 1 258 ? 12.760 -16.278 -7.935 1.00 90.19 258 ALA A C 1
ATOM 2096 O O . ALA A 1 258 ? 13.902 -15.933 -7.630 1.00 90.19 258 ALA A O 1
ATOM 2097 N N . LYS A 1 259 ? 12.121 -17.248 -7.273 1.00 93.56 259 LYS A N 1
ATOM 2098 C CA . LYS A 1 259 ? 12.731 -18.004 -6.171 1.00 93.56 259 LYS A CA 1
ATOM 2099 C C . LYS A 1 259 ? 13.963 -18.777 -6.627 1.00 93.56 259 LYS A C 1
ATOM 2101 O O . LYS A 1 259 ? 15.006 -18.681 -5.992 1.00 93.56 259 LYS A O 1
ATOM 2106 N N . LYS A 1 260 ? 13.850 -19.508 -7.739 1.00 95.44 260 LYS A N 1
ATOM 2107 C CA . LYS A 1 260 ? 14.921 -20.366 -8.263 1.00 95.44 260 LYS A CA 1
ATOM 2108 C C . LYS A 1 260 ? 16.095 -19.572 -8.841 1.00 95.44 260 LYS A C 1
ATOM 2110 O O . LYS A 1 260 ? 17.238 -19.913 -8.569 1.00 95.44 260 LYS A O 1
ATOM 2115 N N . LEU A 1 261 ? 15.817 -18.558 -9.660 1.00 90.81 261 LEU A N 1
ATOM 2116 C CA . LEU A 1 261 ? 16.842 -17.880 -10.465 1.00 90.81 261 LEU A CA 1
ATOM 2117 C C . LEU A 1 261 ? 17.365 -16.584 -9.837 1.00 90.81 261 LEU A C 1
ATOM 2119 O O . LEU A 1 261 ? 18.492 -16.188 -10.122 1.00 90.81 261 LEU A O 1
ATOM 2123 N N . LEU A 1 262 ? 16.575 -15.929 -8.980 1.00 85.94 262 LEU A N 1
ATOM 2124 C CA . LEU A 1 262 ? 16.963 -14.677 -8.315 1.00 85.94 262 LEU A CA 1
ATOM 2125 C C . LEU A 1 262 ? 17.203 -14.864 -6.812 1.00 85.94 262 LEU A C 1
ATOM 2127 O O . LEU A 1 262 ? 17.594 -13.917 -6.121 1.00 85.94 262 LEU A O 1
ATOM 2131 N N . SER A 1 263 ? 16.918 -16.047 -6.259 1.00 94.56 263 SER A N 1
ATOM 2132 C CA . SER A 1 263 ? 16.876 -16.276 -4.808 1.00 94.56 263 SER A CA 1
ATOM 2133 C C . SER A 1 263 ? 15.998 -15.234 -4.101 1.00 94.56 263 SER A C 1
ATOM 2135 O O . SER A 1 263 ? 16.351 -14.710 -3.040 1.00 94.56 263 SER A O 1
ATOM 2137 N N . TRP A 1 264 ? 14.907 -14.806 -4.743 1.00 92.69 264 TRP A N 1
ATOM 2138 C CA . TRP A 1 264 ? 13.973 -13.828 -4.189 1.00 92.69 264 TRP A CA 1
ATOM 2139 C C . TRP A 1 264 ? 12.808 -14.550 -3.518 1.00 92.69 264 TRP A C 1
ATOM 2141 O O . TRP A 1 264 ? 12.177 -15.400 -4.136 1.00 92.69 264 TRP A O 1
ATOM 2151 N N . ASN A 1 265 ? 12.518 -14.201 -2.264 1.00 92.69 265 ASN A N 1
ATOM 2152 C CA . ASN A 1 265 ? 11.368 -14.707 -1.522 1.00 92.69 265 ASN A CA 1
ATOM 2153 C C . ASN A 1 265 ? 10.718 -13.559 -0.732 1.00 92.69 265 ASN A C 1
ATOM 2155 O O . ASN A 1 265 ? 11.455 -12.820 -0.067 1.00 92.69 265 ASN A O 1
ATOM 2159 N N . PRO A 1 266 ? 9.380 -13.437 -0.743 1.00 92.62 266 PRO A N 1
ATOM 2160 C CA . PRO A 1 266 ? 8.655 -12.467 0.076 1.00 92.62 266 PRO A CA 1
ATOM 2161 C C . PRO A 1 266 ? 8.829 -12.817 1.562 1.00 92.62 266 PRO A C 1
ATOM 2163 O O . PRO A 1 266 ? 8.612 -13.970 1.949 1.00 92.62 266 PRO A O 1
ATOM 2166 N N . GLN A 1 267 ? 9.242 -11.855 2.388 1.00 94.12 267 GLN A N 1
ATOM 2167 C CA . GLN A 1 267 ? 9.434 -12.074 3.830 1.00 94.12 267 GLN A CA 1
ATOM 2168 C C . GLN A 1 267 ? 8.226 -11.584 4.624 1.00 94.12 267 GLN A C 1
ATOM 2170 O O . GLN A 1 267 ? 7.812 -12.238 5.578 1.00 94.12 267 GLN A O 1
ATOM 2175 N N . VAL A 1 268 ? 7.632 -10.467 4.210 1.00 93.81 268 VAL A N 1
ATOM 2176 C CA . VAL A 1 268 ? 6.435 -9.913 4.844 1.00 93.81 268 VAL A CA 1
ATOM 2177 C C . VAL A 1 268 ? 5.196 -10.681 4.399 1.00 93.81 268 VAL A C 1
ATOM 2179 O O . VAL A 1 268 ? 4.863 -10.725 3.214 1.00 93.81 268 VAL A O 1
ATOM 2182 N N . LYS A 1 269 ? 4.508 -11.278 5.375 1.00 95.25 269 LYS A N 1
ATOM 2183 C CA . LYS A 1 269 ? 3.246 -11.997 5.178 1.00 95.25 269 LYS A CA 1
ATOM 2184 C C . LYS A 1 269 ? 2.045 -11.065 5.278 1.00 95.25 269 LYS A C 1
ATOM 2186 O O . LYS A 1 269 ? 2.164 -9.923 5.722 1.00 95.25 269 LYS A O 1
ATOM 2191 N N . PHE A 1 270 ? 0.879 -11.573 4.884 1.00 97.12 270 PHE A N 1
ATOM 2192 C CA . PHE A 1 270 ? -0.373 -10.819 4.863 1.00 97.12 270 PHE A CA 1
ATOM 2193 C C . PHE A 1 270 ? -0.659 -10.086 6.185 1.00 97.12 270 PHE A C 1
ATOM 2195 O O . PHE A 1 270 ? -0.842 -8.870 6.184 1.00 97.12 270 PHE A O 1
ATOM 2202 N N . LYS A 1 271 ? -0.609 -10.791 7.321 1.00 97.88 271 LYS A N 1
ATOM 2203 C CA . LYS A 1 271 ? -0.887 -10.198 8.641 1.00 97.88 271 LYS A CA 1
ATOM 2204 C C . LYS A 1 271 ? 0.115 -9.109 9.031 1.00 97.88 271 LYS A C 1
ATOM 2206 O O . LYS A 1 271 ? -0.281 -8.056 9.522 1.00 97.88 271 LYS A O 1
ATOM 2211 N N . ASP A 1 272 ? 1.402 -9.317 8.748 1.00 96.88 272 ASP A N 1
ATOM 2212 C CA . ASP A 1 272 ? 2.448 -8.319 9.007 1.00 96.88 272 ASP A CA 1
ATOM 2213 C C . ASP A 1 272 ? 2.257 -7.059 8.154 1.00 96.88 272 ASP A C 1
ATOM 2215 O O . ASP A 1 272 ? 2.478 -5.941 8.626 1.00 96.88 272 ASP A O 1
ATOM 2219 N N . LEU A 1 273 ? 1.828 -7.229 6.899 1.00 97.50 273 LEU A N 1
ATOM 2220 C CA . LEU A 1 273 ? 1.501 -6.124 6.003 1.00 97.50 273 LEU A CA 1
ATOM 2221 C C . LEU A 1 273 ? 0.307 -5.319 6.532 1.00 97.50 273 LEU A C 1
ATOM 2223 O O . LEU A 1 273 ? 0.405 -4.094 6.610 1.00 97.50 273 LEU A O 1
ATOM 2227 N N . VAL A 1 274 ? -0.786 -5.991 6.915 1.00 98.44 274 VAL A N 1
ATOM 2228 C CA . VAL A 1 274 ? -1.975 -5.347 7.502 1.00 98.44 274 VAL A CA 1
ATOM 2229 C C . VAL A 1 274 ? -1.579 -4.572 8.756 1.00 98.44 274 VAL A C 1
ATOM 2231 O O . VAL A 1 274 ? -1.837 -3.372 8.843 1.00 98.44 274 VAL A O 1
ATOM 2234 N N . TYR A 1 275 ? -0.868 -5.225 9.676 1.00 98.25 275 TYR A N 1
ATOM 2235 C CA . TYR A 1 275 ? -0.367 -4.623 10.907 1.00 98.25 275 TYR A CA 1
ATOM 2236 C C . TYR A 1 275 ? 0.466 -3.361 10.635 1.00 98.25 275 TYR A C 1
ATOM 2238 O O . TYR A 1 275 ? 0.220 -2.313 11.230 1.00 98.25 275 TYR A O 1
ATOM 2246 N N . MET A 1 276 ? 1.420 -3.429 9.699 1.00 96.25 276 MET A N 1
ATOM 2247 C CA . MET A 1 276 ? 2.286 -2.299 9.352 1.00 96.25 276 MET A CA 1
ATOM 2248 C C . MET A 1 276 ? 1.498 -1.115 8.782 1.00 96.25 276 MET A C 1
ATOM 2250 O O . MET A 1 276 ? 1.819 0.035 9.078 1.00 96.25 276 MET A O 1
ATOM 2254 N N . MET A 1 277 ? 0.489 -1.383 7.950 1.00 97.38 277 MET A N 1
ATOM 2255 C CA . MET A 1 277 ? -0.351 -0.338 7.364 1.00 97.38 277 MET A CA 1
ATOM 2256 C C . MET A 1 277 ? -1.258 0.311 8.415 1.00 97.38 277 MET A C 1
ATOM 2258 O O . MET A 1 277 ? -1.314 1.536 8.487 1.00 97.38 277 MET A O 1
ATOM 2262 N N . VAL A 1 278 ? -1.901 -0.497 9.264 1.00 98.31 278 VAL A N 1
ATOM 2263 C CA . VAL A 1 278 ? -2.750 -0.024 10.366 1.00 98.31 278 VAL A CA 1
ATOM 2264 C C . VAL A 1 278 ? -1.958 0.830 11.349 1.00 98.31 278 VAL A C 1
ATOM 2266 O O . VAL A 1 278 ? -2.369 1.944 11.663 1.00 98.31 278 VAL A O 1
ATOM 2269 N N . GLU A 1 279 ? -0.812 0.337 11.821 1.00 96.75 279 GLU A N 1
ATOM 2270 C CA . GLU A 1 279 ? 0.007 1.066 12.788 1.00 96.75 279 GLU A CA 1
ATOM 2271 C C . GLU A 1 279 ? 0.488 2.411 12.224 1.00 96.75 279 GLU A C 1
ATOM 2273 O O . GLU A 1 279 ? 0.481 3.415 12.937 1.00 96.75 279 GLU A O 1
ATOM 2278 N N . ALA A 1 280 ? 0.861 2.453 10.943 1.00 95.19 280 ALA A N 1
ATOM 2279 C CA . ALA A 1 280 ? 1.314 3.681 10.306 1.00 95.19 280 ALA A CA 1
ATOM 2280 C C . ALA A 1 280 ? 0.192 4.714 10.119 1.00 95.19 280 ALA A C 1
ATOM 2282 O O . ALA A 1 280 ? 0.418 5.891 10.388 1.00 95.19 280 ALA A O 1
ATOM 2283 N N . ASP A 1 281 ? -1.007 4.297 9.701 1.00 97.06 281 ASP A N 1
ATOM 2284 C CA . ASP A 1 281 ? -2.132 5.225 9.541 1.00 97.06 281 ASP A CA 1
ATOM 2285 C C . ASP A 1 281 ? -2.665 5.722 10.892 1.00 97.06 281 ASP A C 1
ATOM 2287 O O . ASP A 1 281 ? -2.990 6.902 11.015 1.00 97.06 281 ASP A O 1
ATOM 2291 N N . LEU A 1 282 ? -2.685 4.872 11.930 1.00 96.81 282 LEU A N 1
ATOM 2292 C CA . LEU A 1 282 ? -2.975 5.310 13.301 1.00 96.81 282 LEU A CA 1
ATOM 2293 C C . LEU A 1 282 ? -1.958 6.344 13.772 1.00 96.81 282 LEU A C 1
ATOM 2295 O O . LEU A 1 282 ? -2.345 7.379 14.305 1.00 96.81 282 LEU A O 1
ATOM 2299 N N . LYS A 1 283 ? -0.666 6.088 13.545 1.00 94.44 283 LYS A N 1
ATOM 2300 C CA . LYS A 1 283 ? 0.397 7.039 13.866 1.00 94.44 283 LYS A CA 1
ATOM 2301 C C . LYS A 1 283 ? 0.179 8.386 13.197 1.00 94.44 283 LYS A C 1
ATOM 2303 O O . LYS A 1 283 ? 0.195 9.400 13.885 1.00 94.44 283 LYS A O 1
ATOM 2308 N N . GLU A 1 284 ? -0.030 8.386 11.886 1.00 92.81 284 GLU A N 1
ATOM 2309 C CA . GLU A 1 284 ? -0.216 9.607 11.104 1.00 92.81 284 GLU A CA 1
ATOM 2310 C C . GLU A 1 284 ? -1.421 10.412 11.620 1.00 92.81 284 GLU A C 1
ATOM 2312 O O . GLU A 1 284 ? -1.289 11.594 11.925 1.00 92.81 284 GLU A O 1
ATOM 2317 N N . GLN A 1 285 ? -2.567 9.754 11.830 1.00 93.50 285 GLN A N 1
ATOM 2318 C CA . GLN A 1 285 ? -3.773 10.394 12.370 1.00 93.50 285 GLN A CA 1
ATOM 2319 C C . GLN A 1 285 ? -3.606 10.909 13.799 1.00 93.50 285 GLN A C 1
ATOM 2321 O O . GLN A 1 285 ? -4.108 11.976 14.151 1.00 93.50 285 GLN A O 1
ATOM 2326 N N . PHE A 1 286 ? -2.900 10.167 14.644 1.00 94.06 286 PHE A N 1
ATOM 2327 C CA . PHE A 1 286 ? -2.701 10.553 16.033 1.00 94.06 286 PHE A CA 1
ATOM 2328 C C . PHE A 1 286 ? -1.734 11.729 16.139 1.00 94.06 286 PHE A C 1
ATOM 2330 O O . PHE A 1 286 ? -2.001 12.665 16.888 1.00 94.06 286 PHE A O 1
ATOM 2337 N N . GLU A 1 287 ? -0.658 11.735 15.351 1.00 90.06 287 GLU A N 1
ATOM 2338 C CA . GLU A 1 287 ? 0.269 12.864 15.266 1.00 90.06 287 GLU A CA 1
ATOM 2339 C C . GLU A 1 287 ? -0.427 14.131 14.746 1.00 90.06 287 GLU A C 1
ATOM 2341 O O . GLU A 1 287 ? -0.250 15.194 15.343 1.00 90.06 287 GLU A O 1
ATOM 2346 N N . GLU A 1 288 ? -1.289 14.021 13.728 1.00 90.12 288 GLU A N 1
ATOM 2347 C CA . GLU A 1 288 ? -2.121 15.134 13.233 1.00 90.12 288 GLU A CA 1
ATOM 2348 C C . GLU A 1 288 ? -3.045 15.717 14.323 1.00 90.12 288 GLU A C 1
ATOM 2350 O O . GLU A 1 288 ? -3.291 16.924 14.349 1.00 90.12 288 GLU A O 1
ATOM 2355 N N . LYS A 1 289 ? -3.535 14.886 15.253 1.00 89.25 289 LYS A N 1
ATOM 2356 C CA . LYS A 1 289 ? -4.383 15.302 16.387 1.00 89.25 289 LYS A CA 1
ATOM 2357 C C . LYS A 1 289 ? -3.610 15.643 17.664 1.00 89.25 289 LYS A C 1
ATOM 2359 O O . LYS A 1 289 ? -4.229 15.927 18.686 1.00 89.25 289 LYS A O 1
ATOM 2364 N N . GLY A 1 290 ? -2.277 15.603 17.639 1.00 88.00 290 GLY A N 1
ATOM 2365 C CA . GLY A 1 290 ? -1.445 15.831 18.825 1.00 88.00 290 GLY A CA 1
ATOM 2366 C C . GLY A 1 290 ? -1.493 14.704 19.868 1.00 88.00 290 GLY A C 1
ATOM 2367 O O . GLY A 1 290 ? -1.013 14.881 20.985 1.00 88.00 290 GLY A O 1
ATOM 2368 N N . ILE A 1 291 ? -2.026 13.532 19.517 1.00 86.12 291 ILE A N 1
ATOM 2369 C CA . ILE A 1 291 ? -2.057 12.319 20.345 1.00 86.12 291 ILE A CA 1
ATOM 2370 C C . ILE A 1 291 ? -0.706 11.599 20.200 1.00 86.12 291 ILE A C 1
ATOM 2372 O O . ILE A 1 291 ? -0.574 10.562 19.556 1.00 86.12 291 ILE A O 1
ATOM 2376 N N . VAL A 1 292 ? 0.346 12.178 20.769 1.00 82.38 292 VAL A N 1
ATOM 2377 C CA . VAL A 1 292 ? 1.716 11.652 20.664 1.00 82.38 292 VAL A CA 1
ATOM 2378 C C . VAL A 1 292 ? 2.180 11.020 21.979 1.00 82.38 292 VAL A C 1
ATOM 2380 O O . VAL A 1 292 ? 1.700 11.410 23.045 1.00 82.38 292 VAL A O 1
ATOM 2383 N N . PRO A 1 293 ? 3.116 10.050 21.952 1.00 79.31 293 PRO A N 1
ATOM 2384 C CA . PRO A 1 293 ? 3.716 9.553 23.182 1.00 79.31 293 PRO A CA 1
ATOM 2385 C C . PRO A 1 293 ? 4.385 10.689 23.966 1.00 79.31 293 PRO A C 1
ATOM 2387 O O . PRO A 1 293 ? 5.074 11.526 23.380 1.00 79.31 293 PRO A O 1
ATOM 2390 N N . VAL A 1 294 ? 4.219 10.669 25.293 1.00 79.44 294 VAL A N 1
ATOM 2391 C CA . VAL A 1 294 ? 4.851 11.633 26.215 1.00 79.44 294 VAL A CA 1
ATOM 2392 C C . VAL A 1 294 ? 6.374 11.576 26.104 1.00 79.44 294 VAL A C 1
ATOM 2394 O O . VAL A 1 294 ? 7.034 12.609 26.068 1.00 79.44 294 VAL A O 1
ATOM 2397 N N . ASP A 1 295 ? 6.925 10.366 25.999 1.00 81.06 295 ASP A N 1
ATOM 2398 C CA . ASP A 1 295 ? 8.341 10.142 25.722 1.00 81.06 295 ASP A CA 1
ATOM 2399 C C . ASP A 1 295 ? 8.574 10.023 24.201 1.00 81.06 295 ASP A C 1
ATOM 2401 O O . ASP A 1 295 ? 8.119 9.046 23.589 1.00 81.06 295 ASP A O 1
ATOM 2405 N N . PRO A 1 296 ? 9.312 10.961 23.572 1.00 79.06 296 PRO A N 1
ATOM 2406 C CA . PRO A 1 296 ? 9.605 10.935 22.142 1.00 79.06 296 PRO A CA 1
ATOM 2407 C C . PRO A 1 296 ? 10.281 9.648 21.651 1.00 79.06 296 PRO A C 1
ATOM 2409 O O . PRO A 1 296 ? 10.118 9.298 20.480 1.00 79.06 296 PRO A O 1
ATOM 2412 N N . GLN A 1 297 ? 10.996 8.916 22.516 1.00 76.38 297 GLN A N 1
ATOM 2413 C CA . GLN A 1 297 ? 11.631 7.643 22.154 1.00 76.38 297 GLN A CA 1
ATOM 2414 C C . GLN A 1 297 ? 10.598 6.569 21.779 1.00 76.38 297 GLN A C 1
ATOM 2416 O O . GLN A 1 297 ? 10.876 5.687 20.964 1.00 76.38 297 GLN A O 1
ATOM 2421 N N . ASN A 1 298 ? 9.366 6.683 22.286 1.00 76.25 298 ASN A N 1
ATOM 2422 C CA . ASN A 1 298 ? 8.284 5.751 21.984 1.00 76.25 298 ASN A CA 1
ATOM 2423 C C . ASN A 1 298 ? 7.567 6.036 20.651 1.00 76.25 298 ASN A C 1
ATOM 2425 O O . ASN A 1 298 ? 6.762 5.212 20.225 1.00 76.25 298 ASN A O 1
ATOM 2429 N N . ARG A 1 299 ? 7.880 7.130 19.934 1.00 75.31 299 ARG A N 1
ATOM 2430 C CA . ARG A 1 299 ? 7.242 7.466 18.634 1.00 75.31 299 ARG A CA 1
ATOM 2431 C C . ARG A 1 299 ? 7.443 6.414 17.544 1.00 75.31 299 ARG A C 1
ATOM 2433 O O . ARG A 1 299 ? 6.698 6.378 16.568 1.00 75.31 299 ARG A O 1
ATOM 2440 N N . ASN A 1 300 ? 8.473 5.585 17.669 1.00 77.44 300 ASN A N 1
ATOM 2441 C CA . ASN A 1 300 ? 8.759 4.500 16.728 1.00 77.44 300 ASN A CA 1
ATOM 2442 C C . ASN A 1 300 ? 8.645 3.120 17.387 1.00 77.44 300 ASN A C 1
ATOM 2444 O O . ASN A 1 300 ? 9.048 2.120 16.793 1.00 77.44 300 ASN A O 1
ATOM 2448 N N . LYS A 1 301 ? 8.117 3.051 18.615 1.00 83.88 301 LYS A N 1
ATOM 2449 C CA . LYS A 1 301 ? 7.932 1.786 19.317 1.00 83.88 301 LYS A CA 1
ATOM 2450 C C . LYS A 1 301 ? 6.783 1.019 18.673 1.00 83.88 301 LYS A C 1
ATOM 2452 O O . LYS A 1 301 ? 5.633 1.450 18.736 1.00 83.88 301 LYS A O 1
ATOM 2457 N N . LYS A 1 302 ? 7.110 -0.141 18.102 1.00 87.38 302 LYS A N 1
ATOM 2458 C CA . LYS A 1 302 ? 6.134 -1.078 17.540 1.00 87.38 302 LYS A CA 1
ATOM 2459 C C . LYS A 1 302 ? 5.058 -1.409 18.582 1.00 87.38 302 LYS A C 1
ATOM 2461 O O . LYS A 1 302 ? 5.374 -1.770 19.715 1.00 87.38 302 LYS A O 1
ATOM 2466 N N . GLY A 1 303 ? 3.801 -1.290 18.184 1.00 90.38 303 GLY A N 1
ATOM 2467 C CA . GLY A 1 303 ? 2.609 -1.582 18.972 1.00 90.38 303 GLY A CA 1
ATOM 2468 C C . GLY A 1 303 ? 2.061 -0.397 19.761 1.00 90.38 303 GLY A C 1
ATOM 2469 O O . GLY A 1 303 ? 0.949 -0.501 20.275 1.00 90.38 303 GLY A O 1
ATOM 2470 N N . PHE A 1 304 ? 2.780 0.729 19.846 1.00 91.50 304 PHE A N 1
ATOM 2471 C CA . PHE A 1 304 ? 2.340 1.874 20.648 1.00 91.50 304 PHE A CA 1
ATOM 2472 C C . PHE A 1 304 ? 0.993 2.428 20.165 1.00 91.50 304 PHE A C 1
ATOM 2474 O O . PHE A 1 304 ? 0.059 2.556 20.952 1.00 91.50 304 PHE A O 1
ATOM 2481 N N . TYR A 1 305 ? 0.867 2.718 18.868 1.00 94.69 305 TYR A N 1
ATOM 2482 C CA . TYR A 1 305 ? -0.327 3.378 18.330 1.00 94.69 305 TYR A CA 1
ATOM 2483 C C . TYR A 1 305 ? -1.552 2.462 18.326 1.00 94.69 305 TYR A C 1
ATOM 2485 O O . TYR A 1 305 ? -2.661 2.927 18.569 1.00 94.69 305 TYR A O 1
ATOM 2493 N N . ILE A 1 306 ? -1.356 1.153 18.146 1.00 96.44 306 ILE A N 1
ATOM 2494 C CA . ILE A 1 306 ? -2.428 0.156 18.284 1.00 96.44 306 ILE A CA 1
ATOM 2495 C C . ILE A 1 306 ? -2.902 0.066 19.739 1.00 96.44 306 ILE A C 1
ATOM 2497 O O . ILE A 1 306 ? -4.106 0.071 19.991 1.00 96.44 306 ILE A O 1
ATOM 2501 N N . ALA A 1 307 ? -1.980 0.020 20.707 1.00 94.75 307 ALA A N 1
ATOM 2502 C CA . ALA A 1 307 ? -2.344 0.034 22.122 1.00 94.75 307 ALA A CA 1
ATOM 2503 C C . ALA A 1 307 ? -3.107 1.318 22.478 1.00 94.75 307 ALA A C 1
ATOM 2505 O O . ALA A 1 307 ? -4.176 1.251 23.085 1.00 94.75 307 ALA A O 1
ATOM 2506 N N . LYS A 1 308 ? -2.619 2.472 22.007 1.00 94.62 308 LYS A N 1
ATOM 2507 C CA . LYS A 1 308 ? -3.270 3.758 22.253 1.00 94.62 308 LYS A CA 1
ATOM 2508 C C . LYS A 1 308 ? -4.653 3.852 21.603 1.00 94.62 308 LYS A C 1
ATOM 2510 O O . LYS A 1 308 ? -5.577 4.384 22.209 1.00 94.62 308 LYS A O 1
ATOM 2515 N N . ALA A 1 309 ? -4.825 3.288 20.410 1.00 96.25 309 ALA A N 1
ATOM 2516 C CA . ALA A 1 309 ? -6.125 3.202 19.754 1.00 96.25 309 ALA A CA 1
ATOM 2517 C C . ALA A 1 309 ? -7.137 2.401 20.582 1.00 96.25 309 ALA A C 1
ATOM 2519 O O . ALA A 1 309 ? -8.269 2.846 20.753 1.00 96.25 309 ALA A O 1
ATOM 2520 N N . LYS A 1 310 ? -6.728 1.263 21.161 1.00 96.56 310 LYS A N 1
ATOM 2521 C CA . LYS A 1 310 ? -7.592 0.474 22.054 1.00 96.56 310 LYS A CA 1
ATOM 2522 C C . LYS A 1 310 ? -7.995 1.238 23.312 1.00 96.56 310 LYS A C 1
ATOM 2524 O O . LYS A 1 310 ? -9.132 1.104 23.747 1.00 96.56 310 LYS A O 1
ATOM 2529 N N . GLU A 1 311 ? -7.093 2.025 23.899 1.00 94.69 311 GLU A N 1
ATOM 2530 C CA . GLU A 1 311 ? -7.428 2.894 25.038 1.00 94.69 311 GLU A CA 1
ATOM 2531 C C . GLU A 1 311 ? -8.511 3.909 24.663 1.00 94.69 311 GLU A C 1
ATOM 2533 O O . GLU A 1 311 ? -9.540 3.970 25.327 1.00 94.69 311 GLU A O 1
ATOM 2538 N N . ILE A 1 312 ? -8.328 4.626 23.549 1.00 93.94 312 ILE A N 1
ATOM 2539 C CA . ILE A 1 312 ? -9.296 5.620 23.058 1.00 93.94 312 ILE A CA 1
ATOM 2540 C C . ILE A 1 312 ? -10.662 4.974 22.795 1.00 93.94 312 ILE A C 1
ATOM 2542 O O . ILE A 1 312 ? -11.699 5.523 23.159 1.00 93.94 312 ILE A O 1
ATOM 2546 N N . LEU A 1 313 ? -10.683 3.791 22.178 1.00 94.31 313 LEU A N 1
ATOM 2547 C CA . LEU A 1 313 ? -11.923 3.061 21.912 1.00 94.31 313 LEU A CA 1
ATOM 2548 C C . LEU A 1 313 ? -12.631 2.624 23.207 1.00 94.31 313 LEU A C 1
ATOM 2550 O O . LEU A 1 313 ? -13.858 2.690 23.275 1.00 94.31 313 LEU A O 1
ATOM 2554 N N . LYS A 1 314 ? -11.885 2.229 24.248 1.00 93.50 314 LYS A N 1
ATOM 2555 C CA . LYS A 1 314 ? -12.448 1.930 25.578 1.00 93.50 314 LYS A CA 1
ATOM 2556 C C . LYS A 1 314 ? -13.023 3.176 26.247 1.00 93.50 314 LYS A C 1
ATOM 2558 O O . LYS A 1 314 ? -14.138 3.121 26.752 1.00 93.50 314 LYS A O 1
ATOM 2563 N N . GLU A 1 315 ? -12.305 4.298 26.211 1.00 91.88 315 GLU A N 1
ATOM 2564 C CA . GLU A 1 315 ? -12.773 5.587 26.750 1.00 91.88 315 GLU A CA 1
ATOM 2565 C C . GLU A 1 315 ? -14.071 6.055 26.071 1.00 91.88 315 GLU A C 1
ATOM 2567 O O . GLU A 1 315 ? -14.939 6.638 26.716 1.00 91.88 315 GLU A O 1
ATOM 2572 N N . LYS A 1 316 ? -14.237 5.742 24.781 1.00 89.69 316 LYS A N 1
ATOM 2573 C CA . LYS A 1 316 ? -15.453 6.016 24.002 1.00 89.69 316 LYS A CA 1
ATOM 2574 C C . LYS A 1 316 ? -16.579 4.990 24.196 1.00 89.69 316 LYS A C 1
ATOM 2576 O O . LYS A 1 316 ? -17.627 5.135 23.573 1.00 89.69 316 LYS A O 1
ATOM 2581 N N . GLY A 1 317 ? -16.384 3.948 25.008 1.00 86.88 317 GLY A N 1
ATOM 2582 C CA . GLY A 1 317 ? -17.371 2.881 25.213 1.00 86.88 317 GLY A CA 1
ATOM 2583 C C . GLY A 1 317 ? -17.575 1.960 24.003 1.00 86.88 317 GLY A C 1
ATOM 2584 O O . GLY A 1 317 ? -18.579 1.260 23.931 1.00 86.88 317 GLY A O 1
ATOM 2585 N N . MET A 1 318 ? -16.639 1.956 23.048 1.00 83.31 318 MET A N 1
ATOM 2586 C CA . MET A 1 318 ? -16.711 1.163 21.811 1.00 83.31 318 MET A CA 1
ATOM 2587 C C . MET A 1 318 ? -16.068 -0.227 21.948 1.00 83.31 318 MET A C 1
ATOM 2589 O O . MET A 1 318 ? -16.218 -1.064 21.065 1.00 83.31 318 MET A O 1
ATOM 2593 N N . LEU A 1 319 ? -15.353 -0.489 23.047 1.00 79.75 319 LEU A N 1
ATOM 2594 C CA . LEU A 1 319 ? -14.820 -1.804 23.408 1.00 79.75 319 LEU A CA 1
ATOM 2595 C C . LEU A 1 319 ? -15.356 -2.209 24.782 1.00 79.75 319 LEU A C 1
ATOM 2597 O O . LEU A 1 319 ? -15.283 -1.421 25.725 1.00 79.75 319 LEU A O 1
ATOM 2601 N N . GLN A 1 320 ? -15.852 -3.443 24.911 1.00 62.31 320 GLN A N 1
ATOM 2602 C CA . GLN A 1 320 ? -16.270 -3.982 26.207 1.00 62.31 320 GLN A CA 1
ATOM 2603 C C . GLN A 1 320 ? -15.061 -4.162 27.139 1.00 62.31 320 GLN A C 1
ATOM 2605 O O . GLN A 1 320 ? -13.976 -4.573 26.718 1.00 62.31 320 GLN A O 1
ATOM 2610 N N . ILE A 1 321 ? -15.257 -3.844 28.420 1.00 53.72 321 ILE A N 1
ATOM 2611 C CA . ILE A 1 321 ? -14.317 -4.190 29.488 1.00 53.72 321 ILE A CA 1
ATOM 2612 C C . ILE A 1 321 ? -14.486 -5.694 29.720 1.00 53.72 321 ILE A C 1
ATOM 2614 O O . ILE A 1 321 ? -15.577 -6.120 30.093 1.00 53.72 321 ILE A O 1
ATOM 2618 N N . ILE A 1 322 ? -13.446 -6.479 29.427 1.00 49.09 322 ILE A N 1
ATOM 2619 C CA . ILE A 1 322 ? -13.388 -7.899 29.812 1.00 49.09 322 ILE A CA 1
ATOM 2620 C C . ILE A 1 322 ? -13.203 -7.989 31.322 1.00 49.09 322 ILE A C 1
ATOM 2622 O O . ILE A 1 322 ? -12.318 -7.253 31.826 1.00 49.09 322 ILE A O 1
#

Secondary structure (DSSP, 8-state):
-PPP-TTSS-----------S-HHHHHHHHH---EEEEEEE-TT--EEEEEEEPPSS-HHHHHHHHHHHHTTT--HHHHHHHH---HHHHHHHHTT-------TT---GGG----B--TTS-TT--B---TT----PPP----SEE-TTS-TTSHHHHHHHHHHHHHHTS-S-EEES-SS-EE--EEHHHHHHHHHHHHTSSS--------S--EEHHHHHHHHHHTTT--GGGTEEE-GGGS-SS---B-----HHHHHHH-----S-HHHHHHHHHHHHHHHHHHHTT---SSGGGGG-TTHHHHHHHHHHHHTT-S---

Sequence (322 aa):
MGYNLTDGLKSNLCTYEFKNFKMLFLIKQTTNQEFNITFDSDEKYYGYYSMNFLSLTDNLAKEDKVNELLSIDLSQREICGQTGISRTFIRNIQNGGHAQILHHLAKEKTEVKKILYHQQQPEWVFDIETDSGKFMAGVGNIVLSNSPRRGLNFATRKITREMARIVIGETSEIVMGNLDAKRDWGLSKEYVWAMWKILQHHEPDDFVIATEETHTVREFLEEAFSLLGLDYKDYVSVNEKYKRPAEVPALLGNASKAKKLLSWNPQVKFKDLVYMMVEADLKEQFEEKGIVPVDPQNRNKKGFYIAKAKEILKEKGMLQII

Radius of gyration: 26.07 Å; chains: 1; bounding box: 65×71×62 Å